Protein AF-0000000068198884 (afdb_homodimer)

Secondary structure (DSSP, 8-state):
-------------HHHHHHHHHHHHHHHHHH-SEEEEE-TT-HHHHHHHHHHHHS-PPTT--EEEEEGGGSTTHHHHHHHHHHHHS--SS-EEEETTEEEESHHHHHHHHHTTHHHHHHT-/-------------HHHHHHHHHHHHHHHHHH-SEEEEE-TT-HHHHHHHHHHHHS-PPTT--EEEEEGGGSTTHHHHHHHHHHHHS--SS-EEEETTEEEESHHHHHHHHHTTHHHHHHT-

InterPro domains:
  IPR002109 Glutaredoxin [PF00462] (34-100)
  IPR011767 Glutaredoxin active site [PS00195] (36-52)
  IPR011899 Glutaredoxin, eukaryotic/virial [TIGR02180] (34-118)
  IPR014025 Glutaredoxin subgroup [PR00160] (34-52)
  IPR014025 Glutaredoxin subgroup [PR00160] (83-96)
  IPR014025 Glutaredoxin subgroup [PR00160] (97-110)
  IPR036249 Thioredoxin-like superfamily [SSF52833] (23-120)

Sequence (242 aa):
MGSSTSNLATSSSPNAMSSKISQLVDSTIDENFVTVFSKSWCPYCRRAKNLLNSLELPEGKNIQVLELDLRDDGSQIQSYLARKTGQTTVPNIFINREHIGGSDDLVDLHKSGKLVKLLNQMGSSTSNLATSSSPNAMSSKISQLVDSTIDENFVTVFSKSWCPYCRRAKNLLNSLELPEGKNIQVLELDLRDDGSQIQSYLARKTGQTTVPNIFINREHIGGSDDLVDLHKSGKLVKLLNQ

Foldseek 3Di:
DPPPPPPPPPPCDPVNVLVVLLCVLQCQLQVAQKEWEAAPPDVQSVLQVVVVVVDDAPPPHDYHYDHLVPDPCSVSNLVVCCVVPVDNDPGFMHGNSHTQGTSVSSVVCVVVVNVVVSRVD/DPPPPPPPPPPPDPVNLLVVLLCVLQCQLQVAQKEWEAAPVDVQSVLQVVVVVVDDAPPPHDYHYDHLVPDPCSVSNLVVCCVVPVDNDPGFMHGNSHTQGTSVSSVVCVVVVNVVVSRVD

Radius of gyration: 24.23 Å; Cα contacts (8 Å, |Δi|>4): 312; chains: 2; bounding box: 75×54×48 Å

Structure (mmCIF, N/CA/C/O backbone):
data_AF-0000000068198884-model_v1
#
loop_
_entity.id
_entity.type
_entity.pdbx_description
1 polymer 'glutathione peroxidase'
#
loop_
_atom_site.group_PDB
_atom_site.id
_atom_site.type_symbol
_atom_site.label_atom_id
_atom_site.label_alt_id
_atom_site.label_comp_id
_atom_site.label_asym_id
_atom_site.label_entity_id
_atom_site.label_seq_id
_atom_site.pdbx_PDB_ins_code
_atom_site.Cartn_x
_atom_site.Cartn_y
_atom_site.Cartn_z
_atom_site.occupancy
_atom_site.B_iso_or_equiv
_atom_site.auth_seq_id
_atom_site.auth_comp_id
_atom_site.auth_asym_id
_atom_site.auth_atom_id
_atom_site.pdbx_PDB_model_num
ATOM 1 N N . MET A 1 1 ? -55.438 -27.062 -4.105 1 32.72 1 MET A N 1
ATOM 2 C CA . MET A 1 1 ? -54.125 -27.656 -4.012 1 32.72 1 MET A CA 1
ATOM 3 C C . MET A 1 1 ? -53.062 -26.672 -4.504 1 32.72 1 MET A C 1
ATOM 5 O O . MET A 1 1 ? -52.875 -26.484 -5.707 1 32.72 1 MET A O 1
ATOM 9 N N . GLY A 1 2 ? -52.969 -25.406 -3.922 1 40.28 2 GLY A N 1
ATOM 10 C CA . GLY A 1 2 ? -52.094 -24.297 -4.277 1 40.28 2 GLY A CA 1
ATOM 11 C C . GLY A 1 2 ? -50.625 -24.625 -4.164 1 40.28 2 GLY A C 1
ATOM 12 O O . GLY A 1 2 ? -50.188 -25.172 -3.148 1 40.28 2 GLY A O 1
ATOM 13 N N . SER A 1 3 ? -49.969 -24.953 -5.309 1 42.34 3 SER A N 1
ATOM 14 C CA . SER A 1 3 ? -48.531 -25.25 -5.422 1 42.34 3 SER A CA 1
ATOM 15 C C . SER A 1 3 ? -47.688 -24.094 -4.895 1 42.34 3 SER A C 1
ATOM 17 O O . SER A 1 3 ? -47.812 -22.969 -5.371 1 42.34 3 SER A O 1
ATOM 19 N N . SER A 1 4 ? -47.5 -23.938 -3.566 1 45.72 4 SER A N 1
ATOM 20 C CA . SER A 1 4 ? -46.531 -23.016 -2.967 1 45.72 4 SER A CA 1
ATOM 21 C C . SER A 1 4 ? -45.125 -23.25 -3.5 1 45.72 4 SER A C 1
ATOM 23 O O . SER A 1 4 ? -44.562 -24.359 -3.35 1 45.72 4 SER A O 1
ATOM 25 N N . THR A 1 5 ? -44.719 -22.641 -4.582 1 42.25 5 THR A N 1
ATOM 26 C CA . THR A 1 5 ? -43.344 -22.656 -5.094 1 42.25 5 THR A CA 1
ATOM 27 C C . THR A 1 5 ? -42.375 -22.109 -4.051 1 42.25 5 THR A C 1
ATOM 29 O O . THR A 1 5 ? -42.5 -20.969 -3.6 1 42.25 5 THR A O 1
ATOM 32 N N . SER A 1 6 ? -41.969 -22.875 -3.055 1 43.06 6 SER A N 1
ATOM 33 C CA . SER A 1 6 ? -40.906 -22.516 -2.156 1 43.06 6 SER A CA 1
ATOM 34 C C . SER A 1 6 ? -39.625 -22.125 -2.932 1 43.06 6 SER A C 1
ATOM 36 O O . SER A 1 6 ? -39.188 -22.875 -3.812 1 43.06 6 SER A O 1
ATOM 38 N N . ASN A 1 7 ? -39.438 -20.891 -3.256 1 40.44 7 ASN A N 1
ATOM 39 C CA . ASN A 1 7 ? -38.156 -20.375 -3.73 1 40.44 7 ASN A CA 1
ATOM 40 C C . ASN A 1 7 ? -37 -20.781 -2.824 1 40.44 7 ASN A C 1
ATOM 42 O O . ASN A 1 7 ? -36.938 -20.359 -1.673 1 40.44 7 ASN A O 1
ATOM 46 N N . LEU A 1 8 ? -36.5 -21.984 -2.842 1 35.19 8 LEU A N 1
ATOM 47 C CA . LEU A 1 8 ? -35.281 -22.406 -2.141 1 35.19 8 LEU A CA 1
ATOM 48 C C . LEU A 1 8 ? -34.125 -21.469 -2.443 1 35.19 8 LEU A C 1
ATOM 50 O O . LEU A 1 8 ? -33.625 -21.438 -3.566 1 35.19 8 LEU A O 1
ATOM 54 N N . ALA A 1 9 ? -34.125 -20.344 -1.83 1 43.38 9 ALA A N 1
ATOM 55 C CA . ALA A 1 9 ? -32.875 -19.578 -1.768 1 43.38 9 ALA A CA 1
ATOM 56 C C . ALA A 1 9 ? -31.703 -20.484 -1.464 1 43.38 9 ALA A C 1
ATOM 58 O O . ALA A 1 9 ? -31.703 -21.203 -0.465 1 43.38 9 ALA A O 1
ATOM 59 N N . THR A 1 10 ? -31 -21.188 -2.4 1 41.03 10 THR A N 1
ATOM 60 C CA . THR A 1 10 ? -29.766 -21.969 -2.295 1 41.03 10 THR A CA 1
ATOM 61 C C . THR A 1 10 ? -28.719 -21.203 -1.502 1 41.03 10 THR A C 1
ATOM 63 O O . THR A 1 10 ? -28.172 -20.203 -1.981 1 41.03 10 THR A O 1
ATOM 66 N N . SER A 1 11 ? -28.953 -20.953 -0.323 1 45.19 11 SER A N 1
ATOM 67 C CA . SER A 1 11 ? -27.906 -20.469 0.58 1 45.19 11 SER A CA 1
ATOM 68 C C . SER A 1 11 ? -26.656 -21.328 0.486 1 45.19 11 SER A C 1
ATOM 70 O O . SER A 1 11 ? -26.703 -22.531 0.722 1 45.19 11 SER A O 1
ATOM 72 N N . SER A 1 12 ? -25.75 -21.094 -0.452 1 51.38 12 SER A N 1
ATOM 73 C CA . SER A 1 12 ? -24.469 -21.797 -0.444 1 51.38 12 SER A CA 1
ATOM 74 C C . SER A 1 12 ? -23.844 -21.797 0.948 1 51.38 12 SER A C 1
ATOM 76 O O . SER A 1 12 ? -23.734 -20.75 1.587 1 51.38 12 SER A O 1
ATOM 78 N N . SER A 1 13 ? -23.875 -22.812 1.64 1 60.47 13 SER A N 1
ATOM 79 C CA . SER A 1 13 ? -23.297 -23.078 2.951 1 60.47 13 SER A CA 1
ATOM 80 C C . SER A 1 13 ? -21.844 -22.594 3.02 1 60.47 13 SER A C 1
ATOM 82 O O . SER A 1 13 ? -21.141 -22.578 2.008 1 60.47 13 SER A O 1
ATOM 84 N N . PRO A 1 14 ? -21.422 -21.781 4.039 1 62.53 14 PRO A N 1
ATOM 85 C CA . PRO A 1 14 ? -20.047 -21.328 4.215 1 62.53 14 PRO A CA 1
ATOM 86 C C . PRO A 1 14 ? -19.016 -22.359 3.756 1 62.53 14 PRO A C 1
ATOM 88 O O . PRO A 1 14 ? -17.984 -21.984 3.201 1 62.53 14 PRO A O 1
ATOM 91 N N . ASN A 1 15 ? -19.25 -23.641 3.914 1 67.81 15 ASN A N 1
ATOM 92 C CA . ASN A 1 15 ? -18.328 -24.688 3.482 1 67.81 15 ASN A CA 1
ATOM 93 C C . ASN A 1 15 ? -18.203 -24.734 1.963 1 67.81 15 ASN A C 1
ATOM 95 O O . ASN A 1 15 ? -17.125 -24.969 1.435 1 67.81 15 ASN A O 1
ATOM 99 N N . ALA A 1 16 ? -19.312 -24.406 1.3 1 73.25 16 ALA A N 1
ATOM 100 C CA . ALA A 1 16 ? -19.281 -24.422 -0.161 1 73.25 16 ALA A CA 1
ATOM 101 C C . ALA A 1 16 ? -18.5 -23.25 -0.712 1 73.25 16 ALA A C 1
ATOM 103 O O . ALA A 1 16 ? -17.75 -23.391 -1.684 1 73.25 16 ALA A O 1
ATOM 104 N N . MET A 1 17 ? -18.641 -22.141 -0.083 1 76.12 17 MET A N 1
ATOM 105 C CA . MET A 1 17 ? -17.938 -20.938 -0.538 1 76.12 17 MET A CA 1
ATOM 106 C C . MET A 1 17 ? -16.438 -21.109 -0.367 1 76.12 17 MET A C 1
ATOM 108 O O . MET A 1 17 ? -15.664 -20.688 -1.229 1 76.12 17 MET A O 1
ATOM 112 N N . SER A 1 18 ? -16.125 -21.734 0.761 1 83.31 18 SER A N 1
ATOM 113 C CA . SER A 1 18 ? -14.711 -21.984 1.005 1 83.31 18 SER A CA 1
ATOM 114 C C . SER A 1 18 ? -14.109 -22.891 -0.066 1 83.31 18 SER A C 1
ATOM 116 O O . SER A 1 18 ? -12.984 -22.656 -0.519 1 83.31 18 SER A O 1
ATOM 118 N N . SER A 1 19 ? -14.977 -23.812 -0.506 1 88 19 SER A N 1
ATOM 119 C CA . SER A 1 19 ? -14.484 -24.719 -1.538 1 88 19 SER A CA 1
ATOM 120 C C . SER A 1 19 ? -14.352 -24.016 -2.883 1 88 19 SER A C 1
ATOM 122 O O . SER A 1 19 ? -13.391 -24.234 -3.617 1 88 19 SER A O 1
ATOM 124 N N . LYS A 1 20 ? -15.242 -23.125 -3.211 1 94.75 20 LYS A N 1
ATOM 125 C CA . LYS A 1 20 ? -15.18 -22.391 -4.473 1 94.75 20 LYS A CA 1
ATOM 126 C C . LYS A 1 20 ? -13.977 -21.453 -4.504 1 94.75 20 LYS A C 1
ATOM 128 O O . LYS A 1 20 ? -13.297 -21.344 -5.531 1 94.75 20 LYS A O 1
ATOM 133 N N . ILE A 1 21 ? -13.68 -20.859 -3.389 1 97.81 21 ILE A N 1
ATOM 134 C CA . ILE A 1 21 ? -12.57 -19.922 -3.277 1 97.81 21 ILE A CA 1
ATOM 135 C C . ILE A 1 21 ? -11.242 -20.672 -3.414 1 97.81 21 ILE A C 1
ATOM 137 O O . ILE A 1 21 ? -10.367 -20.25 -4.172 1 97.81 21 ILE A O 1
ATOM 141 N N . SER A 1 22 ? -11.141 -21.766 -2.615 1 98 22 SER A N 1
ATOM 142 C CA . SER A 1 22 ? -9.906 -22.531 -2.699 1 98 22 SER A CA 1
ATOM 143 C C . SER A 1 22 ? -9.664 -23.031 -4.117 1 98 22 SER A C 1
ATOM 145 O O . SER A 1 22 ? -8.539 -23 -4.609 1 98 22 SER A O 1
ATOM 147 N N . GLN A 1 23 ? -10.664 -23.5 -4.777 1 97.94 23 GLN A N 1
ATOM 148 C CA . GLN A 1 23 ? -10.547 -23.969 -6.152 1 97.94 23 GLN A CA 1
ATOM 149 C C . GLN A 1 23 ? -10.133 -22.844 -7.094 1 97.94 23 GLN A C 1
ATOM 151 O O . GLN A 1 23 ? -9.281 -23.031 -7.965 1 97.94 23 GLN A O 1
ATOM 156 N N . LEU A 1 24 ? -10.789 -21.703 -6.934 1 98.25 24 LEU A N 1
ATOM 157 C CA . LEU A 1 24 ? -10.453 -20.547 -7.762 1 98.25 24 LEU A CA 1
ATOM 158 C C . LEU A 1 24 ? -8.977 -20.172 -7.613 1 98.25 24 LEU A C 1
ATOM 160 O O . LEU A 1 24 ? -8.273 -20.016 -8.609 1 98.25 24 LEU A O 1
ATOM 164 N N . VAL A 1 25 ? -8.547 -20.031 -6.41 1 98.75 25 VAL A N 1
ATOM 165 C CA . VAL A 1 25 ? -7.164 -19.641 -6.133 1 98.75 25 VAL A CA 1
ATOM 166 C C . VAL A 1 25 ? -6.211 -20.703 -6.68 1 98.75 25 VAL A C 1
ATOM 168 O O . VAL A 1 25 ? -5.273 -20.375 -7.41 1 98.75 25 VAL A O 1
ATOM 171 N N . ASP A 1 26 ? -6.465 -21.953 -6.375 1 98.69 26 ASP A N 1
ATOM 172 C CA . ASP A 1 26 ? -5.562 -23.031 -6.77 1 98.69 26 ASP A CA 1
ATOM 173 C C . ASP A 1 26 ? -5.535 -23.203 -8.289 1 98.69 26 ASP A C 1
ATOM 175 O O . ASP A 1 26 ? -4.477 -23.422 -8.875 1 98.69 26 ASP A O 1
ATOM 179 N N . SER A 1 27 ? -6.656 -23.078 -8.914 1 98.62 27 SER A N 1
ATOM 180 C CA . SER A 1 27 ? -6.676 -23.188 -10.367 1 98.62 27 SER A CA 1
ATOM 181 C C . SER A 1 27 ? -5.945 -22.031 -11.031 1 98.62 27 SER A C 1
ATOM 183 O O . SER A 1 27 ? -5.277 -22.203 -12.047 1 98.62 27 SER A O 1
ATOM 185 N N . THR A 1 28 ? -6.129 -20.797 -10.484 1 98.69 28 THR A N 1
ATOM 186 C CA . THR A 1 28 ? -5.426 -19.641 -11.023 1 98.69 28 THR A CA 1
ATOM 187 C C . THR A 1 28 ? -3.916 -19.844 -10.938 1 98.69 28 THR A C 1
ATOM 189 O O . THR A 1 28 ? -3.193 -19.562 -11.906 1 98.69 28 THR A O 1
ATOM 192 N N . ILE A 1 29 ? -3.475 -20.328 -9.797 1 98.69 29 ILE A N 1
ATOM 193 C CA . ILE A 1 29 ? -2.053 -20.578 -9.586 1 98.69 29 ILE A CA 1
ATOM 194 C C . ILE A 1 29 ? -1.58 -21.672 -10.539 1 98.69 29 ILE A C 1
ATOM 196 O O . ILE A 1 29 ? -0.519 -21.562 -11.156 1 98.69 29 ILE A O 1
ATOM 200 N N . ASP A 1 30 ? -2.379 -22.703 -10.75 1 98.44 30 ASP A N 1
ATOM 201 C CA . ASP A 1 30 ? -2 -23.875 -11.539 1 98.44 30 ASP A CA 1
ATOM 202 C C . ASP A 1 30 ? -2 -23.562 -13.031 1 98.44 30 ASP A C 1
ATOM 204 O O . ASP A 1 30 ? -1.191 -24.094 -13.789 1 98.44 30 ASP A O 1
ATOM 208 N N . GLU A 1 31 ? -2.871 -22.703 -13.469 1 98.19 31 GLU A N 1
ATOM 209 C CA . GLU A 1 31 ? -3.115 -22.5 -14.891 1 98.19 31 GLU A CA 1
ATOM 210 C C . GLU A 1 31 ? -2.26 -21.359 -15.438 1 98.19 31 GLU A C 1
ATOM 212 O O . GLU A 1 31 ? -2.225 -21.125 -16.641 1 98.19 31 GLU A O 1
ATOM 217 N N . ASN A 1 32 ? -1.612 -20.609 -14.617 1 98.06 32 ASN A N 1
ATOM 218 C CA . ASN A 1 32 ? -0.793 -19.469 -15.055 1 98.06 32 ASN A CA 1
ATOM 219 C C . ASN A 1 32 ? 0.648 -19.609 -14.57 1 98.06 32 ASN A C 1
ATOM 221 O O . ASN A 1 32 ? 0.894 -20.094 -13.461 1 98.06 32 ASN A O 1
ATOM 225 N N . PHE A 1 33 ? 1.533 -19.25 -15.438 1 97.5 33 PHE A N 1
ATOM 226 C CA . PHE A 1 33 ? 2.947 -19.359 -15.102 1 97.5 33 PHE A CA 1
ATOM 227 C C . PHE A 1 33 ? 3.305 -18.453 -13.938 1 97.5 33 PHE A C 1
ATOM 229 O O . PHE A 1 33 ? 4.043 -18.844 -13.031 1 97.5 33 PHE A O 1
ATOM 236 N N . VAL A 1 34 ? 2.852 -17.188 -14.016 1 98.19 34 VAL A N 1
ATOM 237 C CA . VAL A 1 34 ? 2.971 -16.25 -12.906 1 98.19 34 VAL A CA 1
ATOM 238 C C . VAL A 1 34 ? 1.582 -15.812 -12.445 1 98.19 34 VAL A C 1
ATOM 240 O O . VAL A 1 34 ? 0.729 -15.461 -13.266 1 98.19 34 VAL A O 1
ATOM 243 N N . THR A 1 35 ? 1.303 -15.891 -11.172 1 98.81 35 THR A N 1
ATOM 244 C CA . THR A 1 35 ? 0.083 -15.352 -10.586 1 98.81 35 THR A CA 1
ATOM 245 C C . THR A 1 35 ? 0.413 -14.305 -9.523 1 98.81 35 THR A C 1
ATOM 247 O O . THR A 1 35 ? 1.249 -14.547 -8.648 1 98.81 35 THR A O 1
ATOM 250 N N . VAL A 1 36 ? -0.178 -13.156 -9.625 1 98.94 36 VAL A N 1
ATOM 251 C CA . VAL A 1 36 ? -0.015 -12.086 -8.641 1 98.94 36 VAL A CA 1
ATOM 252 C C . VAL A 1 36 ? -1.365 -11.75 -8.016 1 98.94 36 VAL A C 1
ATOM 254 O O . VAL A 1 36 ? -2.256 -11.227 -8.688 1 98.94 36 VAL A O 1
ATOM 257 N N . PHE A 1 37 ? -1.548 -12.094 -6.773 1 98.94 37 PHE A N 1
ATOM 258 C CA . PHE A 1 37 ? -2.66 -11.531 -6.02 1 98.94 37 PHE A CA 1
ATOM 259 C C . PHE A 1 37 ? -2.316 -10.141 -5.504 1 98.94 37 PHE A C 1
ATOM 261 O O . PHE A 1 37 ? -1.351 -9.969 -4.758 1 98.94 37 PHE A O 1
ATOM 268 N N . SER A 1 38 ? -3.061 -9.219 -5.855 1 98.81 38 SER A N 1
ATOM 269 C CA . SER A 1 38 ? -2.709 -7.801 -5.77 1 98.81 38 SER A CA 1
ATOM 270 C C . SER A 1 38 ? -3.875 -6.973 -5.242 1 98.81 38 SER A C 1
ATOM 272 O O . SER A 1 38 ? -4.941 -7.512 -4.941 1 98.81 38 SER A O 1
ATOM 274 N N . LYS A 1 39 ? -3.6 -5.73 -5.008 1 97.19 39 LYS A N 1
ATOM 275 C CA . LYS A 1 39 ? -4.594 -4.672 -4.859 1 97.19 39 LYS A CA 1
ATOM 276 C C . LYS A 1 39 ? -4.227 -3.451 -5.695 1 97.19 39 LYS A C 1
ATOM 278 O O . LYS A 1 39 ? -3.051 -3.086 -5.785 1 97.19 39 LYS A O 1
ATOM 283 N N . SER A 1 40 ? -5.281 -2.842 -6.238 1 96.25 40 SER A N 1
ATOM 284 C CA . SER A 1 40 ? -5.062 -1.824 -7.262 1 96.25 40 SER A CA 1
ATOM 285 C C . SER A 1 40 ? -4.402 -0.583 -6.672 1 96.25 40 SER A C 1
ATOM 287 O O . SER A 1 40 ? -3.732 0.167 -7.387 1 96.25 40 SER A O 1
ATOM 289 N N . TRP A 1 41 ? -4.547 -0.434 -5.41 1 90.69 41 TRP A N 1
ATOM 290 C CA . TRP A 1 41 ? -4.098 0.802 -4.773 1 90.69 41 TRP A CA 1
ATOM 291 C C . TRP A 1 41 ? -2.688 0.646 -4.219 1 90.69 41 TRP A C 1
ATOM 293 O O . TRP A 1 41 ? -2.072 1.626 -3.789 1 90.69 41 TRP A O 1
ATOM 303 N N . CYS A 1 42 ? -2.162 -0.431 -4.191 1 96.31 42 CYS A N 1
ATOM 304 C CA . CYS A 1 42 ? -0.986 -0.738 -3.383 1 96.31 42 CYS A CA 1
ATOM 305 C C . CYS A 1 42 ? 0.295 -0.498 -4.172 1 96.31 42 CYS A C 1
ATOM 307 O O . CYS A 1 42 ? 0.534 -1.152 -5.191 1 96.31 42 CYS A O 1
ATOM 309 N N . PRO A 1 43 ? 1.223 0.328 -3.713 1 95.19 43 PRO A N 1
ATOM 310 C CA . PRO A 1 43 ? 2.432 0.653 -4.473 1 95.19 43 PRO A CA 1
ATOM 311 C C . PRO A 1 43 ? 3.393 -0.527 -4.586 1 95.19 43 PRO A C 1
ATOM 313 O O . PRO A 1 43 ? 4.105 -0.655 -5.586 1 95.19 43 PRO A O 1
ATOM 316 N N . TYR A 1 44 ? 3.445 -1.354 -3.582 1 97.5 44 TYR A N 1
ATOM 317 C CA . TYR A 1 44 ? 4.273 -2.551 -3.668 1 97.5 44 TYR A CA 1
ATOM 318 C C . TYR A 1 44 ? 3.748 -3.502 -4.734 1 97.5 44 TYR A C 1
ATOM 320 O O . TYR A 1 44 ? 4.527 -4.176 -5.414 1 97.5 44 TYR A O 1
ATOM 328 N N . CYS A 1 45 ? 2.449 -3.582 -4.805 1 98.5 45 CYS A N 1
ATOM 329 C CA . CYS A 1 45 ? 1.837 -4.359 -5.879 1 98.5 45 CYS A CA 1
ATOM 330 C C . CYS A 1 45 ? 2.219 -3.803 -7.242 1 98.5 45 CYS A C 1
ATOM 332 O O . CYS A 1 45 ? 2.586 -4.559 -8.148 1 98.5 45 CYS A O 1
ATOM 334 N N . ARG A 1 46 ? 2.117 -2.547 -7.418 1 97.56 46 ARG A N 1
ATOM 335 C CA . ARG A 1 46 ? 2.514 -1.921 -8.68 1 97.56 46 ARG A CA 1
ATOM 336 C C . ARG A 1 46 ? 3.973 -2.217 -9 1 97.56 46 ARG A C 1
ATOM 338 O O . ARG A 1 46 ? 4.312 -2.521 -10.148 1 97.56 46 ARG A O 1
ATOM 345 N N . ARG A 1 47 ? 4.82 -2.08 -8.023 1 97.06 47 ARG A N 1
ATOM 346 C CA . ARG A 1 47 ? 6.238 -2.359 -8.211 1 97.06 47 ARG A CA 1
ATOM 347 C C . ARG A 1 47 ? 6.453 -3.783 -8.719 1 97.06 47 ARG A C 1
ATOM 349 O O . ARG A 1 47 ? 7.203 -4.004 -9.672 1 97.06 47 ARG A O 1
ATOM 356 N N . ALA A 1 48 ? 5.852 -4.703 -8.078 1 98.38 48 ALA A N 1
ATOM 357 C CA . ALA A 1 48 ? 5.965 -6.105 -8.477 1 98.38 48 ALA A CA 1
ATOM 358 C C . ALA A 1 48 ? 5.469 -6.312 -9.906 1 98.38 48 ALA A C 1
ATOM 360 O O . ALA A 1 48 ? 6.145 -6.949 -10.711 1 98.38 48 ALA A O 1
ATOM 361 N N . LYS A 1 49 ? 4.293 -5.781 -10.172 1 98.56 49 LYS A N 1
ATOM 362 C CA . LYS A 1 49 ? 3.723 -5.922 -11.508 1 98.56 49 LYS A CA 1
ATOM 363 C C . LYS A 1 49 ? 4.629 -5.293 -12.562 1 98.56 49 LYS A C 1
ATOM 365 O O . LYS A 1 49 ? 4.84 -5.867 -13.633 1 98.56 49 LYS A O 1
ATOM 370 N N . ASN A 1 50 ? 5.164 -4.121 -12.312 1 98.31 50 ASN A N 1
ATOM 371 C CA . ASN A 1 50 ? 6.059 -3.457 -13.258 1 98.31 50 ASN A CA 1
ATOM 372 C C . ASN A 1 50 ? 7.297 -4.301 -13.539 1 98.31 50 ASN A C 1
ATOM 374 O O . ASN A 1 50 ? 7.715 -4.422 -14.695 1 98.31 50 ASN A O 1
ATOM 378 N N . LEU A 1 51 ? 7.875 -4.832 -12.516 1 97.56 51 LEU A N 1
ATOM 379 C CA . LEU A 1 51 ? 9.055 -5.676 -12.703 1 97.56 51 LEU A CA 1
ATOM 380 C C . LEU A 1 51 ? 8.719 -6.898 -13.547 1 97.56 51 LEU A C 1
ATOM 382 O O . LEU A 1 51 ? 9.43 -7.211 -14.508 1 97.56 51 LEU A O 1
ATOM 386 N N . LEU A 1 52 ? 7.641 -7.594 -13.234 1 97.19 52 LEU A N 1
ATOM 387 C CA . LEU A 1 52 ? 7.242 -8.789 -13.961 1 97.19 52 LEU A CA 1
ATOM 388 C C . LEU A 1 52 ? 6.953 -8.469 -15.422 1 97.19 52 LEU A C 1
ATOM 390 O O . LEU A 1 52 ? 7.312 -9.234 -16.312 1 97.19 52 LEU A O 1
ATOM 394 N N . ASN A 1 53 ? 6.348 -7.301 -15.664 1 96 53 ASN A N 1
ATOM 395 C CA . ASN A 1 53 ? 6.012 -6.883 -17.016 1 96 53 ASN A CA 1
ATOM 396 C C . ASN A 1 53 ? 7.258 -6.504 -17.812 1 96 53 ASN A C 1
ATOM 398 O O . ASN A 1 53 ? 7.234 -6.484 -19.047 1 96 53 ASN A O 1
ATOM 402 N N . SER A 1 54 ? 8.266 -6.105 -17.125 1 95 54 SER A N 1
ATOM 403 C CA . SER A 1 54 ? 9.508 -5.723 -17.797 1 95 54 SER A CA 1
ATOM 404 C C . SER A 1 54 ? 10.312 -6.949 -18.219 1 95 54 SER A C 1
ATOM 406 O O . SER A 1 54 ? 11.258 -6.844 -19 1 95 54 SER A O 1
ATOM 408 N N . LEU A 1 55 ? 9.914 -8.062 -17.688 1 90.62 55 LEU A N 1
ATOM 409 C CA . LEU A 1 55 ? 10.625 -9.305 -17.969 1 90.62 55 LEU A CA 1
ATOM 410 C C . LEU A 1 55 ? 10.086 -9.969 -19.234 1 90.62 55 LEU A C 1
ATOM 412 O O . LEU A 1 55 ? 8.891 -9.875 -19.516 1 90.62 55 LEU A O 1
ATOM 416 N N . GLU A 1 56 ? 10.992 -10.492 -20.062 1 86.25 56 GLU A N 1
ATOM 417 C CA . GLU A 1 56 ? 10.594 -11.305 -21.203 1 86.25 56 GLU A CA 1
ATOM 418 C C . GLU A 1 56 ? 10.281 -12.742 -20.781 1 86.25 56 GLU A C 1
ATOM 420 O O . GLU A 1 56 ? 11.172 -13.477 -20.359 1 86.25 56 GLU A O 1
ATOM 425 N N . LEU A 1 57 ? 9.055 -13.086 -20.875 1 89.88 57 LEU A N 1
ATOM 426 C CA . LEU A 1 57 ? 8.664 -14.453 -20.547 1 89.88 57 LEU A CA 1
ATOM 427 C C . LEU A 1 57 ? 8.797 -15.359 -21.766 1 89.88 57 LEU A C 1
ATOM 429 O O . LEU A 1 57 ? 8.633 -14.914 -22.891 1 89.88 57 LEU A O 1
ATOM 433 N N . PRO A 1 58 ? 9.148 -16.625 -21.438 1 89.56 58 PRO A N 1
ATOM 434 C CA . PRO A 1 58 ? 9.172 -17.594 -22.547 1 89.56 58 PRO A CA 1
ATOM 435 C C . PRO A 1 58 ? 7.824 -17.703 -23.266 1 89.56 58 PRO A C 1
ATOM 437 O O . PRO A 1 58 ? 6.789 -17.359 -22.688 1 89.56 58 PRO A O 1
ATOM 440 N N . GLU A 1 59 ? 7.914 -18.156 -24.469 1 90.56 59 GLU A N 1
ATOM 441 C CA . GLU A 1 59 ? 6.699 -18.328 -25.25 1 90.56 59 GLU A CA 1
ATOM 442 C C . GLU A 1 59 ? 5.688 -19.219 -24.516 1 90.56 59 GLU A C 1
ATOM 444 O O . GLU A 1 59 ? 6.055 -20.234 -23.938 1 90.56 59 GLU A O 1
ATOM 449 N N . GLY A 1 60 ? 4.457 -18.828 -24.469 1 92.75 60 GLY A N 1
ATOM 450 C CA . GLY A 1 60 ? 3.379 -19.609 -23.891 1 92.75 60 GLY A CA 1
ATOM 451 C C . GLY A 1 60 ? 3.186 -19.344 -22.406 1 92.75 60 GLY A C 1
ATOM 452 O O . GLY A 1 60 ? 2.223 -19.812 -21.797 1 92.75 60 GLY A O 1
ATOM 453 N N . LYS A 1 61 ? 4.105 -18.656 -21.812 1 94.38 61 LYS A N 1
ATOM 454 C CA . LYS A 1 61 ? 3.979 -18.312 -20.406 1 94.38 61 LYS A CA 1
ATOM 455 C C . LYS A 1 61 ? 3.242 -17 -20.219 1 94.38 61 LYS A C 1
ATOM 457 O O . LYS A 1 61 ? 3.4 -16.078 -21.016 1 94.38 61 LYS A O 1
ATOM 462 N N . ASN A 1 62 ? 2.404 -16.984 -19.172 1 96.75 62 ASN A N 1
ATOM 463 C CA . ASN A 1 62 ? 1.581 -15.805 -18.969 1 96.75 62 ASN A CA 1
ATOM 464 C C . ASN A 1 62 ? 1.63 -15.32 -17.531 1 96.75 62 ASN A C 1
ATOM 466 O O . ASN A 1 62 ? 2.039 -16.062 -16.625 1 96.75 62 ASN A O 1
ATOM 470 N N . ILE A 1 63 ? 1.296 -14.062 -17.328 1 97.75 63 ILE A N 1
ATOM 471 C CA . ILE A 1 63 ? 1.116 -13.445 -16.016 1 97.75 63 ILE A CA 1
ATOM 472 C C . ILE A 1 63 ? -0.367 -13.18 -15.773 1 97.75 63 ILE A C 1
ATOM 474 O O . ILE A 1 63 ? -1.037 -12.555 -16.594 1 97.75 63 ILE A O 1
ATOM 478 N N . GLN A 1 64 ? -0.899 -13.742 -14.703 1 98.69 64 GLN A N 1
ATOM 479 C CA . GLN A 1 64 ? -2.262 -13.43 -14.281 1 98.69 64 GLN A CA 1
ATOM 480 C C . GLN A 1 64 ? -2.266 -12.594 -13.008 1 98.69 64 GLN A C 1
ATOM 482 O O . GLN A 1 64 ? -1.598 -12.938 -12.031 1 98.69 64 GLN A O 1
ATOM 487 N N . VAL A 1 65 ? -2.977 -11.508 -13.062 1 98.88 65 VAL A N 1
ATOM 488 C CA . VAL A 1 65 ? -3.115 -10.633 -11.906 1 98.88 65 VAL A CA 1
ATOM 489 C C . VAL A 1 65 ? -4.566 -10.633 -11.422 1 98.88 65 VAL A C 1
ATOM 491 O O . VAL A 1 65 ? -5.492 -10.484 -12.227 1 98.88 65 VAL A O 1
ATOM 494 N N . LEU A 1 66 ? -4.766 -10.867 -10.141 1 98.88 66 LEU A N 1
ATOM 495 C CA . LEU A 1 66 ? -6.078 -10.695 -9.523 1 98.88 66 LEU A CA 1
ATOM 496 C C . LEU A 1 66 ? -6.066 -9.531 -8.539 1 98.88 66 LEU A C 1
ATOM 498 O O . LEU A 1 66 ? -5.453 -9.617 -7.473 1 98.88 66 LEU A O 1
ATOM 502 N N . GLU A 1 67 ? -6.746 -8.484 -8.992 1 98.75 67 GLU A N 1
ATOM 503 C CA . GLU A 1 67 ? -6.922 -7.355 -8.078 1 98.75 67 GLU A CA 1
ATOM 504 C C . GLU A 1 67 ? -8.008 -7.645 -7.051 1 98.75 67 GLU A C 1
ATOM 506 O O . GLU A 1 67 ? -9.195 -7.457 -7.324 1 98.75 67 GLU A O 1
ATOM 511 N N . LEU A 1 68 ? -7.609 -7.938 -5.816 1 98.56 68 LEU A N 1
ATOM 512 C CA . LEU A 1 68 ? -8.539 -8.453 -4.816 1 98.56 68 LEU A CA 1
ATOM 513 C C . LEU A 1 68 ? -9.516 -7.367 -4.375 1 98.56 68 LEU A C 1
ATOM 515 O O . LEU A 1 68 ? -10.672 -7.66 -4.066 1 98.56 68 LEU A O 1
ATOM 519 N N . ASP A 1 69 ? -9.023 -6.117 -4.359 1 96 69 ASP A N 1
ATOM 520 C CA . ASP A 1 69 ? -9.859 -5.012 -3.898 1 96 69 ASP A CA 1
ATOM 521 C C . ASP A 1 69 ? -10.969 -4.707 -4.902 1 96 69 ASP A C 1
ATOM 523 O O . ASP A 1 69 ? -11.93 -4.004 -4.578 1 96 69 ASP A O 1
ATOM 527 N N . LEU A 1 70 ? -10.93 -5.258 -6.105 1 98 70 LEU A N 1
ATOM 528 C CA . LEU A 1 70 ? -11.914 -5 -7.148 1 98 70 LEU A CA 1
ATOM 529 C C . LEU A 1 70 ? -12.836 -6.207 -7.34 1 98 70 LEU A C 1
ATOM 531 O O . LEU A 1 70 ? -13.602 -6.262 -8.305 1 98 70 LEU A O 1
ATOM 535 N N . ARG A 1 71 ? -12.711 -7.156 -6.438 1 97.62 71 ARG A N 1
ATOM 536 C CA . ARG A 1 71 ? -13.531 -8.359 -6.496 1 97.62 71 ARG A CA 1
ATOM 537 C C . ARG A 1 71 ? -14.438 -8.461 -5.273 1 97.62 71 ARG A C 1
ATOM 539 O O . ARG A 1 71 ? -14.031 -8.125 -4.16 1 97.62 71 ARG A O 1
ATOM 546 N N . ASP A 1 72 ? -15.617 -9.078 -5.473 1 97.06 72 ASP A N 1
ATOM 547 C CA . ASP A 1 72 ? -16.531 -9.32 -4.363 1 97.06 72 ASP A CA 1
ATOM 548 C C . ASP A 1 72 ? -15.984 -10.383 -3.418 1 97.06 72 ASP A C 1
ATOM 550 O O . ASP A 1 72 ? -16.281 -10.367 -2.219 1 97.06 72 ASP A O 1
ATOM 554 N N . ASP A 1 73 ? -15.219 -11.305 -3.967 1 97.62 73 ASP A N 1
ATOM 555 C CA . ASP A 1 73 ? -14.703 -12.406 -3.168 1 97.62 73 ASP A CA 1
ATOM 556 C C . ASP A 1 73 ? -13.25 -12.164 -2.752 1 97.62 73 ASP A C 1
ATOM 558 O O . ASP A 1 73 ? -12.539 -13.094 -2.387 1 97.62 73 ASP A O 1
ATOM 562 N N . GLY A 1 74 ? -12.805 -10.922 -2.885 1 98.06 74 GLY A N 1
ATOM 563 C CA . GLY A 1 74 ? -11.422 -10.578 -2.598 1 98.06 74 GLY A CA 1
ATOM 564 C C . GLY A 1 74 ? -10.992 -10.953 -1.189 1 98.06 74 GLY A C 1
ATOM 565 O O . GLY A 1 74 ? -9.906 -11.5 -0.991 1 98.06 74 GLY A O 1
ATOM 566 N N . SER A 1 75 ? -11.852 -10.648 -0.193 1 97 75 SER A N 1
ATOM 567 C CA . SER A 1 75 ? -11.523 -10.922 1.2 1 97 75 SER A CA 1
ATOM 568 C C . SER A 1 75 ? -11.438 -12.43 1.457 1 97 75 SER A C 1
ATOM 570 O O . SER A 1 75 ? -10.602 -12.883 2.234 1 97 75 SER A O 1
ATOM 572 N N . GLN A 1 76 ? -12.297 -13.195 0.841 1 98.12 76 GLN A N 1
ATOM 573 C CA . GLN A 1 76 ? -12.258 -14.648 0.983 1 98.12 76 GLN A CA 1
ATOM 574 C C . GLN A 1 76 ? -11 -15.227 0.345 1 98.12 76 GLN A C 1
ATOM 576 O O . GLN A 1 76 ? -10.383 -16.141 0.9 1 98.12 76 GLN A O 1
ATOM 581 N N . ILE A 1 77 ? -10.625 -14.664 -0.783 1 98.62 77 ILE A N 1
ATOM 582 C CA . ILE A 1 77 ? -9.398 -15.086 -1.445 1 98.62 77 ILE A CA 1
ATOM 583 C C . ILE A 1 77 ? -8.203 -14.812 -0.536 1 98.62 77 ILE A C 1
ATOM 585 O O . ILE A 1 77 ? -7.359 -15.688 -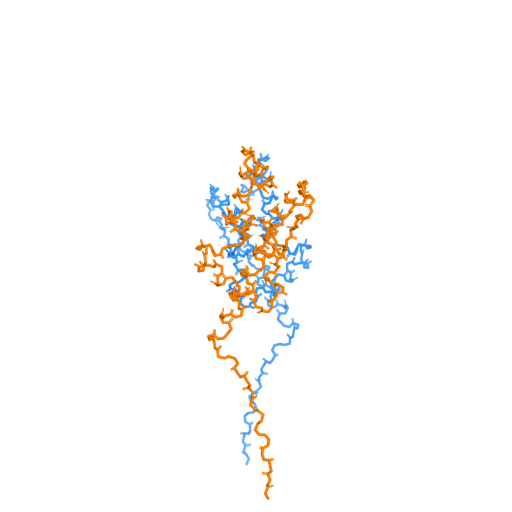0.332 1 98.62 77 ILE A O 1
ATOM 589 N N . GLN A 1 78 ? -8.203 -13.656 0.001 1 98 78 GLN A N 1
ATOM 590 C CA . GLN A 1 78 ? -7.109 -13.273 0.885 1 98 78 GLN A CA 1
ATOM 591 C C . GLN A 1 78 ? -7.035 -14.195 2.1 1 98 78 GLN A C 1
ATOM 593 O O . GLN A 1 78 ? -5.945 -14.578 2.531 1 98 78 GLN A O 1
ATOM 598 N N . SER A 1 79 ? -8.164 -14.555 2.682 1 98.06 79 SER A N 1
ATOM 599 C CA . SER A 1 79 ? -8.203 -15.469 3.818 1 98.06 79 SER A CA 1
ATOM 600 C C . SER A 1 79 ? -7.645 -16.844 3.447 1 98.06 79 SER A C 1
ATOM 602 O O . SER A 1 79 ? -6.879 -17.438 4.215 1 98.06 79 SER A O 1
ATOM 604 N N . TYR A 1 80 ? -8.055 -17.312 2.281 1 98.69 80 TYR A N 1
ATOM 605 C CA . TYR A 1 80 ? -7.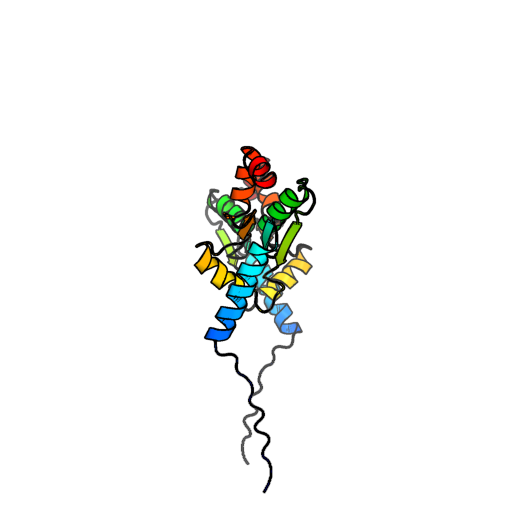543 -18.594 1.841 1 98.69 80 TYR A CA 1
ATOM 606 C C . TYR A 1 80 ? -6.043 -18.547 1.594 1 98.69 80 TYR A C 1
ATOM 608 O O . TYR A 1 80 ? -5.309 -19.469 1.958 1 98.69 80 TYR A O 1
ATOM 616 N N . LEU A 1 81 ? -5.516 -17.422 0.996 1 98.69 81 LEU A N 1
ATOM 617 C CA . LEU A 1 81 ? -4.086 -17.234 0.769 1 98.69 81 LEU A CA 1
ATOM 618 C C . LEU A 1 81 ? -3.32 -17.25 2.088 1 98.69 81 LEU A C 1
ATOM 620 O O . LEU A 1 81 ? -2.225 -17.812 2.168 1 98.69 81 LEU A O 1
ATOM 624 N N . ALA A 1 82 ? -3.908 -16.609 3.102 1 98.56 82 ALA A N 1
ATOM 625 C CA . ALA A 1 82 ? -3.283 -16.594 4.422 1 98.56 82 ALA A CA 1
ATOM 626 C C . ALA A 1 82 ? -3.1 -18.016 4.957 1 98.56 82 ALA A C 1
ATOM 628 O O . ALA A 1 82 ? -2.053 -18.344 5.52 1 98.56 82 ALA A O 1
ATOM 629 N N . ARG A 1 83 ? -4.109 -18.797 4.758 1 98.12 83 ARG A N 1
ATOM 630 C CA . ARG A 1 83 ? -4.023 -20.172 5.203 1 98.12 83 ARG A CA 1
ATOM 631 C C . ARG A 1 83 ? -3.018 -20.953 4.363 1 98.12 83 ARG A C 1
ATOM 633 O O . ARG A 1 83 ? -2.244 -21.75 4.895 1 98.12 83 ARG A O 1
ATOM 640 N N . LYS A 1 84 ? -3.012 -20.75 3.135 1 98.31 84 LYS A N 1
ATOM 641 C CA . LYS A 1 84 ? -2.211 -21.516 2.184 1 98.31 84 LYS A CA 1
ATOM 642 C C . LYS A 1 84 ? -0.729 -21.172 2.309 1 98.31 84 LYS A C 1
ATOM 644 O O . LYS A 1 84 ? 0.129 -22.047 2.203 1 98.31 84 LYS A O 1
ATOM 649 N N . THR A 1 85 ? -0.373 -19.922 2.506 1 98.69 85 THR A N 1
ATOM 650 C CA . THR A 1 85 ? 1.014 -19.484 2.375 1 98.69 85 THR A CA 1
ATOM 651 C C . THR A 1 85 ? 1.529 -18.922 3.695 1 98.69 85 THR A C 1
ATOM 653 O O . THR A 1 85 ? 2.736 -18.734 3.869 1 98.69 85 THR A O 1
ATOM 656 N N . GLY A 1 86 ? 0.62 -18.578 4.629 1 98.38 86 GLY A N 1
ATOM 657 C CA . GLY A 1 86 ? 1.001 -17.906 5.855 1 98.38 86 GLY A CA 1
ATOM 658 C C . GLY A 1 86 ? 1.138 -16.391 5.691 1 98.38 86 GLY A C 1
ATOM 659 O O . GLY A 1 86 ? 1.374 -15.68 6.664 1 98.38 86 GLY A O 1
ATOM 660 N N . GLN A 1 87 ? 0.99 -15.922 4.504 1 98.06 87 GLN A N 1
ATOM 661 C CA . GLN A 1 87 ? 1.138 -14.5 4.215 1 98.06 87 GLN A CA 1
ATOM 662 C C . GLN A 1 87 ? -0.221 -13.805 4.141 1 98.06 87 GLN A C 1
ATOM 664 O O . GLN A 1 87 ? -1.101 -14.234 3.387 1 98.06 87 GLN A O 1
ATOM 669 N N . THR A 1 88 ? -0.379 -12.742 4.844 1 96.75 88 THR A N 1
ATOM 670 C CA . THR A 1 88 ? -1.646 -12.023 4.906 1 96.75 88 THR A CA 1
ATOM 671 C C . THR A 1 88 ? -1.588 -10.75 4.062 1 96.75 88 THR A C 1
ATOM 673 O O . THR A 1 88 ? -2.59 -10.047 3.918 1 96.75 88 THR A O 1
ATOM 676 N N . THR A 1 89 ? -0.43 -10.383 3.438 1 96.31 89 THR A N 1
ATOM 677 C CA . THR A 1 89 ? -0.208 -9.133 2.711 1 96.31 89 THR A CA 1
ATOM 678 C C . THR A 1 89 ? -0.233 -9.375 1.204 1 96.31 89 THR A C 1
ATOM 680 O O . THR A 1 89 ? -0.292 -10.523 0.753 1 96.31 89 THR A O 1
ATOM 683 N N . VAL A 1 90 ? -0.384 -8.32 0.459 1 98 90 VAL A N 1
ATOM 684 C CA . VAL A 1 90 ? -0.188 -8.312 -0.987 1 98 90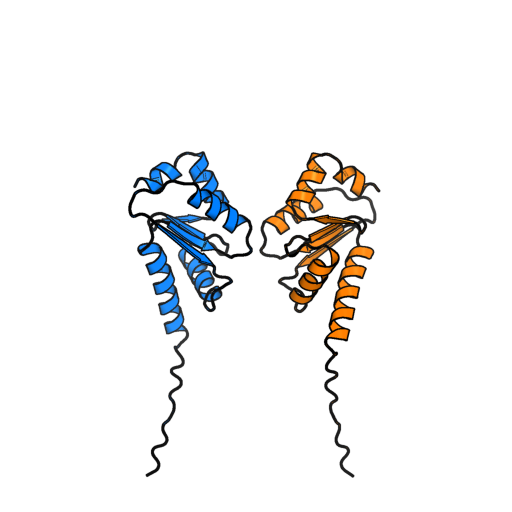 VAL A CA 1
ATOM 685 C C . VAL A 1 90 ? 1.044 -7.48 -1.337 1 98 90 VAL A C 1
ATOM 687 O O . VAL A 1 90 ? 1.495 -6.664 -0.534 1 98 90 VAL A O 1
ATOM 690 N N . PRO A 1 91 ? 1.529 -7.742 -2.418 1 98.62 91 PRO A N 1
ATOM 691 C CA . PRO A 1 91 ? 1.209 -8.812 -3.363 1 98.62 91 PRO A CA 1
ATOM 692 C C . PRO A 1 91 ? 1.616 -10.195 -2.854 1 98.62 91 PRO A C 1
ATOM 694 O O . PRO A 1 91 ? 2.566 -10.312 -2.074 1 98.62 91 PRO A O 1
ATOM 697 N N . ASN A 1 92 ? 0.849 -11.156 -3.141 1 98.88 92 ASN A N 1
ATOM 698 C CA . ASN A 1 92 ? 1.158 -12.57 -2.949 1 98.88 92 ASN A CA 1
ATOM 699 C C . ASN A 1 92 ? 1.434 -13.266 -4.277 1 98.88 92 ASN A C 1
ATOM 701 O O . ASN A 1 92 ? 0.517 -13.477 -5.074 1 98.88 92 ASN A O 1
ATOM 705 N N . ILE A 1 93 ? 2.678 -13.664 -4.52 1 98.88 93 ILE A N 1
ATOM 706 C CA . ILE A 1 93 ? 3.131 -13.977 -5.867 1 98.88 93 ILE A CA 1
ATOM 707 C C . ILE A 1 93 ? 3.5 -15.453 -5.961 1 98.88 93 ILE A C 1
ATOM 709 O O . ILE A 1 93 ? 4.156 -15.992 -5.062 1 98.88 93 ILE A O 1
ATOM 713 N N . PHE A 1 94 ? 3.08 -16.062 -6.996 1 98.56 94 PHE A N 1
ATOM 714 C CA . PHE A 1 94 ? 3.453 -17.422 -7.359 1 98.56 94 PHE A CA 1
ATOM 715 C C . PHE A 1 94 ? 4.102 -17.453 -8.734 1 98.56 94 PHE A C 1
ATOM 717 O O . PHE A 1 94 ? 3.643 -16.781 -9.664 1 98.56 94 PHE A O 1
ATOM 724 N N . ILE A 1 95 ? 5.168 -18.203 -8.922 1 97.31 95 ILE A N 1
ATOM 725 C CA . ILE A 1 95 ? 5.797 -18.484 -10.211 1 97.31 95 ILE A CA 1
ATOM 726 C C . ILE A 1 95 ? 5.957 -20 -10.383 1 97.31 95 ILE A C 1
ATOM 728 O O . ILE A 1 95 ? 6.586 -20.656 -9.555 1 97.31 95 ILE A O 1
ATOM 732 N N . ASN A 1 96 ? 5.324 -20.484 -11.484 1 95.56 96 ASN A N 1
ATOM 733 C CA . ASN A 1 96 ? 5.355 -21.922 -11.734 1 95.56 96 ASN A CA 1
ATOM 734 C C . ASN A 1 96 ? 4.895 -22.719 -10.508 1 95.56 96 ASN A C 1
ATOM 736 O O . ASN A 1 96 ? 5.578 -23.641 -10.07 1 95.56 96 ASN A O 1
ATOM 740 N N . ARG A 1 97 ? 3.805 -22.297 -9.836 1 97.06 97 ARG A N 1
ATOM 741 C CA . ARG A 1 97 ? 3.084 -22.938 -8.742 1 97.06 97 ARG A CA 1
ATOM 742 C C . ARG A 1 97 ? 3.859 -22.812 -7.43 1 97.06 97 ARG A C 1
ATOM 744 O O . ARG A 1 97 ? 3.4 -23.281 -6.387 1 97.06 97 ARG A O 1
ATOM 751 N N . GLU A 1 98 ? 4.973 -22.156 -7.445 1 96.81 98 GLU A N 1
ATOM 752 C CA . GLU A 1 98 ? 5.766 -21.938 -6.242 1 96.81 98 GLU A CA 1
ATOM 753 C C . GLU A 1 98 ? 5.492 -20.562 -5.641 1 96.81 98 GLU A C 1
ATOM 755 O O . GLU A 1 98 ? 5.516 -19.547 -6.348 1 96.81 98 GLU A O 1
ATOM 760 N N . HIS A 1 99 ? 5.312 -20.578 -4.348 1 98.62 99 HIS A N 1
ATOM 761 C CA . HIS A 1 99 ? 5.117 -19.312 -3.641 1 98.62 99 HIS A CA 1
ATOM 762 C C . HIS A 1 99 ? 6.434 -18.562 -3.488 1 98.62 99 HIS A C 1
ATOM 764 O O . HIS A 1 99 ? 7.375 -19.047 -2.863 1 98.62 99 HIS A O 1
ATOM 770 N N . ILE A 1 100 ? 6.492 -17.297 -3.988 1 97.88 100 ILE A N 1
ATOM 771 C CA . ILE A 1 100 ? 7.707 -16.484 -3.986 1 97.88 100 ILE A CA 1
ATOM 772 C C . ILE A 1 100 ? 7.66 -15.484 -2.83 1 97.88 100 ILE A C 1
ATOM 774 O O . ILE A 1 100 ? 8.703 -15.086 -2.307 1 97.88 100 ILE A O 1
ATOM 778 N N . GLY A 1 101 ? 6.461 -15.023 -2.529 1 98.38 101 GLY A N 1
ATOM 779 C CA . GLY A 1 101 ? 6.301 -13.977 -1.534 1 98.38 101 GLY A CA 1
ATOM 780 C C . GLY A 1 101 ? 5.812 -12.664 -2.119 1 98.38 101 GLY A C 1
ATOM 781 O O . GLY A 1 101 ? 4.953 -12.656 -3.006 1 98.38 101 GLY A O 1
ATOM 782 N N . GLY A 1 102 ? 6.32 -11.617 -1.532 1 98.19 102 GLY A N 1
ATOM 783 C CA . GLY A 1 102 ? 5.863 -10.297 -1.938 1 98.19 102 GLY A CA 1
ATOM 784 C C . GLY A 1 102 ? 6.812 -9.602 -2.902 1 98.19 102 GLY A C 1
ATOM 785 O O . GLY A 1 102 ? 7.617 -10.266 -3.564 1 98.19 102 GLY A O 1
ATOM 786 N N . SER A 1 103 ? 6.648 -8.266 -2.955 1 98.31 103 SER A N 1
ATOM 787 C CA . SER A 1 103 ? 7.414 -7.445 -3.889 1 98.31 103 SER A CA 1
ATOM 788 C C . SER A 1 103 ? 8.906 -7.484 -3.564 1 98.31 103 SER A C 1
ATOM 790 O O . SER A 1 103 ? 9.734 -7.648 -4.461 1 98.31 103 SER A O 1
ATOM 792 N N . ASP A 1 104 ? 9.227 -7.363 -2.271 1 96.94 104 ASP A N 1
ATOM 793 C CA . ASP A 1 104 ? 10.633 -7.395 -1.884 1 96.94 104 ASP A CA 1
ATOM 794 C C . ASP A 1 104 ? 11.273 -8.734 -2.244 1 96.94 104 ASP A C 1
ATOM 796 O O . ASP A 1 104 ? 12.406 -8.773 -2.729 1 96.94 104 ASP A O 1
ATOM 800 N N . ASP A 1 105 ? 10.57 -9.82 -1.98 1 98.12 105 ASP A N 1
ATOM 801 C CA . ASP A 1 105 ? 11.07 -11.141 -2.334 1 98.12 105 ASP A CA 1
ATOM 802 C C . ASP A 1 105 ? 11.328 -11.25 -3.836 1 98.12 105 ASP A C 1
ATOM 804 O O . ASP A 1 105 ? 12.352 -11.789 -4.262 1 98.12 105 ASP A O 1
ATOM 808 N N . LEU A 1 106 ? 10.422 -10.758 -4.625 1 98.19 106 LEU A N 1
ATOM 809 C CA . LEU A 1 106 ? 10.547 -10.789 -6.078 1 98.19 106 LEU A CA 1
ATOM 810 C C . LEU A 1 106 ? 11.766 -10 -6.535 1 98.19 106 LEU A C 1
ATOM 812 O O . LEU A 1 106 ? 12.547 -10.477 -7.363 1 98.19 106 LEU A O 1
ATOM 816 N N . VAL A 1 107 ? 11.914 -8.82 -6.035 1 97.56 107 VAL A N 1
ATOM 817 C CA . VAL A 1 107 ? 13.023 -7.945 -6.41 1 97.56 107 VAL A CA 1
ATOM 818 C C . VAL A 1 107 ? 14.352 -8.602 -6.023 1 97.56 107 VAL A C 1
ATOM 820 O O . VAL A 1 107 ? 15.312 -8.578 -6.797 1 97.56 107 VAL A O 1
ATOM 823 N N . ASP A 1 108 ? 14.375 -9.188 -4.852 1 97.75 108 ASP A N 1
ATOM 824 C CA . ASP A 1 108 ? 15.586 -9.867 -4.402 1 97.75 108 ASP A CA 1
ATOM 825 C C . ASP A 1 108 ? 15.938 -11.039 -5.32 1 97.75 108 ASP A C 1
ATOM 827 O O . ASP A 1 108 ? 17.109 -11.258 -5.633 1 97.75 108 ASP A O 1
ATOM 831 N N . LEU A 1 109 ? 14.938 -11.742 -5.656 1 97.06 109 LEU A N 1
ATOM 832 C CA . LEU A 1 109 ? 15.133 -12.844 -6.594 1 97.06 109 LEU A CA 1
ATOM 833 C C . LEU A 1 109 ? 15.68 -12.336 -7.922 1 97.06 109 LEU A C 1
ATOM 835 O O . LEU A 1 109 ? 16.562 -12.977 -8.516 1 97.06 109 LEU A O 1
ATOM 839 N N . HIS A 1 110 ? 15.25 -11.273 -8.43 1 96.62 110 HIS A N 1
ATOM 840 C CA . HIS A 1 110 ? 15.703 -10.672 -9.68 1 96.62 110 HIS A CA 1
ATOM 841 C C . HIS A 1 110 ? 17.156 -10.227 -9.578 1 96.62 110 HIS A C 1
ATOM 843 O O . HIS A 1 110 ? 17.969 -10.539 -10.445 1 96.62 110 HIS A O 1
ATOM 849 N N . LYS A 1 111 ? 17.453 -9.539 -8.508 1 96.44 111 LYS A N 1
ATOM 850 C CA . LYS A 1 111 ? 18.797 -9 -8.312 1 96.44 111 LYS A CA 1
ATOM 851 C C . LYS A 1 111 ? 19.828 -10.125 -8.211 1 96.44 111 LYS A C 1
ATOM 853 O O . LYS A 1 111 ? 20.953 -9.969 -8.664 1 96.44 111 LYS A O 1
ATOM 858 N N . SER A 1 112 ? 19.438 -11.211 -7.625 1 96.12 112 SER A N 1
ATOM 859 C CA . SER A 1 112 ? 20.359 -12.32 -7.395 1 96.12 112 SER A CA 1
ATOM 860 C C . SER A 1 112 ? 20.531 -13.164 -8.648 1 96.12 112 SER A C 1
ATOM 862 O O . SER A 1 112 ? 21.359 -14.078 -8.688 1 96.12 112 SER A O 1
ATOM 864 N N . GLY A 1 113 ? 19.703 -12.914 -9.664 1 93.44 113 GLY A N 1
ATOM 865 C CA . GLY A 1 113 ? 19.766 -13.688 -10.898 1 93.44 113 GLY A CA 1
ATOM 866 C C . GLY A 1 113 ? 18.953 -14.969 -10.844 1 93.44 113 GLY A C 1
ATOM 867 O O . GLY A 1 113 ? 18.844 -15.672 -11.852 1 93.44 113 GLY A O 1
ATOM 868 N N . LYS A 1 114 ? 18.328 -15.266 -9.742 1 93.81 114 LYS A N 1
ATOM 869 C CA . LYS A 1 114 ? 17.578 -16.5 -9.555 1 93.81 114 LYS A CA 1
ATOM 870 C C . LYS A 1 114 ? 16.234 -16.438 -10.266 1 93.81 114 LYS A C 1
ATOM 872 O O . LYS A 1 114 ? 15.656 -17.469 -10.609 1 93.81 114 LYS A O 1
ATOM 877 N N . LEU A 1 115 ? 15.703 -15.273 -10.422 1 92.75 115 LEU A N 1
ATOM 878 C CA . LEU A 1 115 ? 14.414 -15.117 -11.086 1 92.75 115 LEU A CA 1
ATOM 879 C C . LEU A 1 115 ? 14.492 -15.594 -12.539 1 92.75 115 LEU A C 1
ATOM 881 O O . LEU A 1 115 ? 13.578 -16.25 -13.023 1 92.75 115 LEU A O 1
ATOM 885 N N . VAL A 1 116 ? 15.57 -15.242 -13.188 1 85.44 116 VAL A N 1
ATOM 886 C CA . VAL A 1 116 ? 15.766 -15.641 -14.578 1 85.44 116 VAL A CA 1
ATOM 887 C C . VAL A 1 116 ? 15.781 -17.156 -14.688 1 85.44 116 VAL A C 1
ATOM 889 O O . VAL A 1 116 ? 15.211 -17.734 -15.617 1 85.44 116 VAL A O 1
ATOM 892 N N . LYS A 1 117 ? 16.406 -17.781 -13.719 1 86.94 117 LYS A N 1
ATOM 893 C CA . LYS A 1 117 ? 16.453 -19.234 -13.695 1 86.94 117 LYS A CA 1
ATOM 894 C C . LYS A 1 117 ? 15.062 -19.828 -13.516 1 86.94 117 LYS A C 1
ATOM 896 O O . LYS A 1 117 ? 14.711 -20.812 -14.172 1 86.94 117 LYS A O 1
ATOM 901 N N . LEU A 1 118 ? 14.297 -19.188 -12.664 1 88.44 118 LEU A N 1
ATOM 902 C CA . LEU A 1 118 ? 12.938 -19.641 -12.383 1 88.44 118 LEU A CA 1
ATOM 903 C C . LEU A 1 118 ? 12.039 -19.484 -13.602 1 88.44 118 LEU A C 1
ATOM 905 O O . LEU A 1 118 ? 11.18 -20.344 -13.859 1 88.44 118 LEU A O 1
ATOM 909 N N . LEU A 1 119 ? 12.25 -18.469 -14.375 1 87.06 119 LEU A N 1
ATOM 910 C CA . LEU A 1 119 ? 11.406 -18.188 -15.531 1 87.06 119 LEU A CA 1
ATOM 911 C C . LEU A 1 119 ? 11.734 -19.109 -16.688 1 87.06 119 LEU A C 1
ATOM 913 O O . LEU A 1 119 ? 10.898 -19.312 -17.578 1 87.06 119 LEU A O 1
ATOM 917 N N . ASN A 1 120 ? 12.938 -19.625 -16.703 1 82 120 ASN A N 1
ATOM 918 C CA . ASN A 1 120 ? 13.367 -20.484 -17.812 1 82 120 ASN A CA 1
ATOM 919 C C . ASN A 1 120 ? 13.148 -21.953 -17.484 1 82 120 ASN A C 1
ATOM 921 O O . ASN A 1 120 ? 13.609 -22.828 -18.234 1 82 120 ASN A O 1
ATOM 925 N N . GLN A 1 121 ? 12.461 -22.156 -16.484 1 74.12 121 GLN A N 1
ATOM 926 C CA . GLN A 1 121 ? 12.164 -23.547 -16.156 1 74.12 121 GLN A CA 1
ATOM 927 C C . GLN A 1 121 ? 10.969 -24.047 -16.969 1 74.12 121 GLN A C 1
ATOM 929 O O . GLN A 1 121 ? 10.078 -23.266 -17.312 1 74.12 121 GLN A O 1
ATOM 934 N N . MET B 1 1 ? -55.906 12.617 22.188 1 33.31 1 MET B N 1
ATOM 935 C CA . MET B 1 1 ? -54.875 13.547 21.719 1 33.31 1 MET B CA 1
ATOM 936 C C . MET B 1 1 ? -53.5 12.891 21.734 1 33.31 1 MET B C 1
ATOM 938 O O . MET B 1 1 ? -52.906 12.727 22.797 1 33.31 1 MET B O 1
ATOM 942 N N . GLY B 1 2 ? -53.281 11.719 21.016 1 40.19 2 GLY B N 1
ATOM 943 C CA . GLY B 1 2 ? -52.125 10.859 20.953 1 40.19 2 GLY B CA 1
ATOM 944 C C . GLY B 1 2 ? -50.875 11.57 20.453 1 40.19 2 GLY B C 1
ATOM 945 O O . GLY B 1 2 ? -50.906 12.234 19.406 1 40.19 2 GLY B O 1
ATOM 946 N N . SER B 1 3 ? -50 12.055 21.375 1 42.31 3 SER B N 1
ATOM 947 C CA . SER B 1 3 ? -48.75 12.719 21.094 1 42.31 3 SER B CA 1
ATOM 948 C C . SER B 1 3 ? -47.844 11.836 20.219 1 42.31 3 SER B C 1
ATOM 950 O O . SER B 1 3 ? -47.531 10.703 20.594 1 42.31 3 SER B O 1
ATOM 952 N N . SER B 1 4 ? -48 11.805 18.891 1 45.12 4 SER B N 1
ATOM 953 C CA . SER B 1 4 ? -47.094 11.18 17.938 1 45.12 4 SER B CA 1
ATOM 954 C C . SER B 1 4 ? -45.688 11.727 18.062 1 45.12 4 SER B C 1
ATOM 956 O O . SER B 1 4 ? -45.469 12.938 17.922 1 45.12 4 SER B O 1
ATOM 958 N N . THR B 1 5 ? -44.844 11.195 18.938 1 42.09 5 THR B N 1
ATOM 959 C CA . THR B 1 5 ? -43.438 11.523 19.031 1 42.09 5 THR B CA 1
ATOM 960 C C . THR B 1 5 ? -42.719 11.266 17.703 1 42.09 5 THR B C 1
ATOM 962 O O . THR B 1 5 ? -42.75 10.141 17.203 1 42.09 5 THR B O 1
ATOM 965 N N . SER B 1 6 ? -42.875 12.148 16.719 1 42.47 6 SER B N 1
ATOM 966 C CA . SER B 1 6 ? -42.062 12.086 15.508 1 42.47 6 SER B CA 1
ATOM 967 C C . SER B 1 6 ? -40.562 12.016 15.844 1 42.47 6 SER B C 1
ATOM 969 O O . SER B 1 6 ? -40.062 12.836 16.609 1 42.47 6 SER B O 1
ATOM 971 N N . ASN B 1 7 ? -40 10.852 16.016 1 40.59 7 ASN B N 1
ATOM 972 C CA . ASN B 1 7 ? -38.562 10.664 16.031 1 40.59 7 ASN B CA 1
ATOM 973 C C . ASN B 1 7 ? -37.875 11.336 14.844 1 40.59 7 ASN B C 1
ATOM 975 O O . ASN B 1 7 ? -38.062 10.914 13.703 1 40.59 7 ASN B O 1
ATOM 979 N N . LEU B 1 8 ? -37.688 12.625 14.781 1 35.19 8 LEU B N 1
ATOM 980 C CA . LEU B 1 8 ? -36.875 13.32 13.781 1 35.19 8 LEU B CA 1
ATOM 981 C C . LEU B 1 8 ? -35.5 12.688 13.648 1 35.19 8 LEU B C 1
ATOM 983 O O . LEU B 1 8 ? -34.688 12.781 14.562 1 35.19 8 LEU B O 1
ATOM 987 N N . ALA B 1 9 ? -35.438 11.609 13.008 1 43.25 9 ALA B N 1
ATOM 988 C CA . ALA B 1 9 ? -34.125 11.172 12.523 1 43.25 9 ALA B CA 1
ATOM 989 C C . ALA B 1 9 ? -33.344 12.336 11.898 1 43.25 9 ALA B C 1
ATOM 991 O O . ALA B 1 9 ? -33.844 12.977 10.969 1 43.25 9 ALA B O 1
ATOM 992 N N . THR B 1 10 ? -32.625 13.227 12.609 1 41.38 10 THR B N 1
ATOM 993 C CA . THR B 1 10 ? -31.734 14.281 12.141 1 41.38 10 THR B CA 1
ATOM 994 C C . THR B 1 10 ? -30.812 13.758 11.039 1 41.38 10 THR B C 1
ATOM 996 O O . THR B 1 10 ? -29.891 12.977 11.297 1 41.38 10 THR B O 1
ATOM 999 N N . SER B 1 11 ? -31.359 13.414 10.016 1 45.38 11 SER B N 1
ATOM 1000 C CA . SER B 1 11 ? -30.547 13.156 8.828 1 45.38 11 SER B CA 1
ATOM 1001 C C . SER B 1 11 ? -29.609 14.328 8.539 1 45.38 11 SER B C 1
ATOM 1003 O O . SER B 1 11 ? -30.062 15.461 8.352 1 45.38 11 SER B O 1
ATOM 1005 N N . SER B 1 12 ? -28.438 14.43 9.18 1 52.22 12 SER B N 1
ATOM 1006 C CA . SER B 1 12 ? -27.469 15.438 8.773 1 52.22 12 SER B CA 1
ATOM 1007 C C . SER B 1 12 ? -27.344 15.516 7.258 1 52.22 12 SER B C 1
ATOM 1009 O O . SER B 1 12 ? -27.203 14.492 6.586 1 52.22 12 SER B O 1
ATOM 1011 N N . SER B 1 13 ? -27.859 16.516 6.676 1 60.78 13 SER B N 1
ATOM 1012 C CA . SER B 1 13 ? -27.797 16.828 5.254 1 60.78 13 SER B CA 1
ATOM 1013 C C . SER B 1 13 ? -26.375 16.688 4.715 1 60.78 13 SER B C 1
ATOM 1015 O O . SER B 1 13 ? -25.406 16.875 5.445 1 60.78 13 SER B O 1
ATOM 1017 N N . PRO B 1 14 ? -26.141 15.992 3.615 1 62.53 14 PRO B N 1
ATOM 1018 C CA . PRO B 1 14 ? -24.812 15.852 2.992 1 62.53 14 PRO B CA 1
ATOM 1019 C C . PRO B 1 14 ? -23.953 17.109 3.133 1 62.53 14 PRO B C 1
ATOM 1021 O O . PRO B 1 14 ? -22.75 17.016 3.316 1 62.53 14 PRO B O 1
ATOM 1024 N N . ASN B 1 15 ? -24.531 18.312 3.131 1 67.25 15 ASN B N 1
ATOM 1025 C CA . ASN B 1 15 ? -23.75 19.547 3.287 1 67.25 15 ASN B CA 1
ATOM 1026 C C . ASN B 1 15 ? -23.156 19.656 4.688 1 67.25 15 ASN B C 1
ATOM 1028 O O . ASN B 1 15 ? -22.031 20.125 4.852 1 67.25 15 ASN B O 1
ATOM 1032 N N . ALA B 1 16 ? -23.891 19.125 5.609 1 71.94 16 ALA B N 1
ATOM 1033 C CA . ALA B 1 16 ? -23.422 19.188 6.992 1 71.94 16 ALA B CA 1
ATOM 1034 C C . ALA B 1 16 ? -22.25 18.25 7.219 1 71.94 16 ALA B C 1
ATOM 1036 O O . ALA B 1 16 ? -21.297 18.594 7.922 1 71.94 16 ALA B O 1
ATOM 1037 N N . MET B 1 17 ? -22.328 17.156 6.613 1 76.19 17 MET B N 1
ATOM 1038 C CA . MET B 1 17 ? -21.25 16.156 6.77 1 76.19 17 MET B CA 1
ATOM 1039 C C . MET B 1 17 ? -19.953 16.656 6.145 1 76.19 17 MET B C 1
ATOM 1041 O O . MET B 1 17 ? -18.875 16.453 6.703 1 76.19 17 MET B O 1
ATOM 1045 N N . SER B 1 18 ? -20.156 17.312 5.051 1 83.44 18 SER B N 1
ATOM 1046 C CA . SER B 1 18 ? -18.984 17.859 4.379 1 83.44 18 SER B CA 1
ATOM 1047 C C . SER B 1 18 ? -18.312 18.922 5.238 1 83.44 18 SER B C 1
ATOM 1049 O O . SER B 1 18 ? -17.078 18.984 5.305 1 83.44 18 SER B O 1
ATOM 1051 N N . SER B 1 19 ? -19.172 19.641 5.945 1 87.88 19 SER B N 1
ATOM 1052 C CA . SER B 1 19 ? -18.609 20.672 6.801 1 87.88 19 SER B CA 1
ATOM 1053 C C . SER B 1 19 ? -17.906 20.062 8.008 1 87.88 19 SER B C 1
ATOM 1055 O O . SER B 1 19 ? -16.828 20.531 8.406 1 87.88 19 SER B O 1
ATOM 1057 N N . LYS B 1 20 ? -18.406 19.031 8.57 1 94.62 20 LYS B N 1
ATOM 1058 C CA . LYS B 1 20 ? -17.781 18.391 9.719 1 94.62 20 LYS B CA 1
ATOM 1059 C C . LYS B 1 20 ? -16.438 17.766 9.336 1 94.62 20 LYS B C 1
ATOM 1061 O O . LYS B 1 20 ? -15.469 17.859 10.094 1 94.62 20 LYS B O 1
ATOM 1066 N N . ILE B 1 21 ? -16.391 17.219 8.164 1 97.88 21 ILE B N 1
ATOM 1067 C CA . ILE B 1 21 ? -15.188 16.562 7.676 1 97.88 21 ILE B CA 1
ATOM 1068 C C . ILE B 1 21 ? -14.094 17.594 7.414 1 97.88 21 ILE B C 1
ATOM 1070 O O . ILE B 1 21 ? -12.953 17.422 7.844 1 97.88 21 ILE B O 1
ATOM 1074 N N . SER B 1 22 ? -14.508 18.625 6.688 1 97.94 22 SER B N 1
ATOM 1075 C CA . SER B 1 22 ? -13.523 19.672 6.406 1 97.94 22 SER B CA 1
ATOM 1076 C C . SER B 1 22 ? -12.969 20.266 7.695 1 97.94 22 SER B C 1
ATOM 1078 O O . SER B 1 22 ? -11.773 20.531 7.805 1 97.94 22 SER B O 1
ATOM 1080 N N . GLN B 1 23 ? -13.789 20.516 8.648 1 97.94 23 GLN B N 1
ATOM 1081 C CA . GLN B 1 23 ? -13.352 21.047 9.938 1 97.94 23 GLN B CA 1
ATOM 1082 C C . GLN B 1 23 ? -12.414 20.094 10.656 1 97.94 23 GLN B C 1
ATOM 1084 O O . GLN B 1 23 ? -11.406 20.5 11.219 1 97.94 23 GLN B O 1
ATOM 1089 N N . LEU B 1 24 ? -12.805 18.812 10.664 1 98.25 24 LEU B N 1
ATOM 1090 C CA . LEU B 1 24 ? -11.977 17.797 11.297 1 98.25 24 LEU B CA 1
ATOM 1091 C C . LEU B 1 24 ? -10.578 17.781 10.68 1 98.25 24 LEU B C 1
ATOM 1093 O O . LEU B 1 24 ? -9.578 17.828 11.398 1 98.25 24 LEU B O 1
ATOM 1097 N N . VAL B 1 25 ? -10.516 17.703 9.398 1 98.75 25 VAL B N 1
ATOM 1098 C CA . VAL B 1 25 ? -9.25 17.625 8.688 1 98.75 25 VAL B CA 1
ATOM 1099 C C . VAL B 1 25 ? -8.438 18.906 8.938 1 98.75 25 VAL B C 1
ATOM 1101 O O . VAL B 1 25 ? -7.273 18.828 9.328 1 98.75 25 VAL B O 1
ATOM 1104 N N . ASP B 1 26 ? -9.055 20.047 8.789 1 98.69 26 ASP B N 1
ATOM 1105 C CA . ASP B 1 26 ? -8.352 21.312 8.922 1 98.69 26 ASP B CA 1
ATOM 1106 C C . ASP B 1 26 ? -7.887 21.547 10.359 1 98.69 26 ASP B C 1
ATOM 1108 O O . ASP B 1 26 ? -6.777 22.031 10.586 1 98.69 26 ASP B O 1
ATOM 1112 N N . SER B 1 27 ? -8.68 21.188 11.289 1 98.62 27 SER B N 1
ATOM 1113 C CA . SER B 1 27 ? -8.266 21.344 12.68 1 98.62 27 SER B CA 1
ATOM 1114 C C . SER B 1 27 ? -7.121 20.406 13.031 1 98.62 27 SER B C 1
ATOM 1116 O O . SER B 1 27 ? -6.227 20.781 13.797 1 98.62 27 SER B O 1
ATOM 1118 N N . THR B 1 28 ? -7.188 19.156 12.531 1 98.69 28 THR B N 1
ATOM 1119 C CA . THR B 1 28 ? -6.102 18.203 12.773 1 98.69 28 THR B CA 1
ATOM 1120 C C . THR B 1 28 ? -4.781 18.734 12.227 1 98.69 28 THR B C 1
ATOM 1122 O O . THR B 1 28 ? -3.754 18.672 12.906 1 98.69 28 THR B O 1
ATOM 1125 N N . ILE B 1 29 ? -4.852 19.281 11.039 1 98.69 29 ILE B N 1
ATOM 1126 C CA . ILE B 1 29 ? -3.666 19.844 10.398 1 98.69 29 ILE B CA 1
ATOM 1127 C C . ILE B 1 29 ? -3.182 21.062 11.203 1 98.69 29 ILE B C 1
ATOM 1129 O O . ILE B 1 29 ? -1.982 21.203 11.445 1 98.69 29 ILE B O 1
ATOM 1133 N N . ASP B 1 30 ? -4.082 21.891 11.688 1 98.44 30 ASP B N 1
ATOM 1134 C CA . ASP B 1 30 ? -3.75 23.141 12.359 1 98.44 30 ASP B CA 1
ATOM 1135 C C . ASP B 1 30 ? -3.209 22.891 13.758 1 98.44 30 ASP B C 1
ATOM 1137 O O . ASP B 1 30 ? -2.352 23.625 14.25 1 98.44 30 ASP B O 1
ATOM 1141 N N . GLU B 1 31 ? -3.672 21.859 14.406 1 98.19 31 GLU B N 1
ATOM 1142 C CA . GLU B 1 31 ? -3.4 21.656 15.828 1 98.19 31 GLU B CA 1
ATOM 1143 C C . GLU B 1 31 ? -2.178 20.766 16.031 1 98.19 31 GLU B C 1
ATOM 1145 O O . GLU B 1 31 ? -1.712 20.594 17.172 1 98.19 31 GLU B O 1
ATOM 1150 N N . ASN B 1 32 ? -1.688 20.172 15.016 1 98.06 32 ASN B N 1
ATOM 1151 C CA . ASN B 1 32 ? -0.536 19.281 15.125 1 98.06 32 ASN B CA 1
ATOM 1152 C C . ASN B 1 32 ? 0.607 19.734 14.219 1 98.06 32 ASN B C 1
ATOM 1154 O O . ASN B 1 32 ? 0.373 20.203 13.109 1 98.06 32 ASN B O 1
ATOM 1158 N N . PHE B 1 33 ? 1.782 19.609 14.75 1 97.44 33 PHE B N 1
ATOM 1159 C CA . PHE B 1 33 ? 2.951 20.031 13.992 1 97.44 33 PHE B CA 1
ATOM 1160 C C . PHE B 1 33 ? 3.127 19.188 12.742 1 97.44 33 PHE B C 1
ATOM 1162 O O . PHE B 1 33 ? 3.432 19.703 11.664 1 97.44 33 PHE B O 1
ATOM 1169 N N . VAL B 1 34 ? 3.029 17.859 12.906 1 98.19 34 VAL B N 1
ATOM 1170 C CA . VAL B 1 34 ? 3.008 16.922 11.781 1 98.19 34 VAL B CA 1
ATOM 1171 C C . VAL B 1 34 ? 1.684 16.156 11.766 1 98.19 34 VAL B C 1
ATOM 1173 O O . VAL B 1 34 ? 1.239 15.656 12.805 1 98.19 34 VAL B O 1
ATOM 1176 N N . THR B 1 35 ? 1.005 16.125 10.648 1 98.81 35 THR B N 1
ATOM 1177 C CA . THR B 1 35 ? -0.178 15.297 10.453 1 98.81 35 THR B CA 1
ATOM 1178 C C . THR B 1 35 ? 0.032 14.328 9.297 1 98.81 35 THR B C 1
ATOM 1180 O O . THR B 1 35 ? 0.469 14.719 8.219 1 98.81 35 THR B O 1
ATOM 1183 N N . VAL B 1 36 ? -0.217 13.07 9.547 1 98.94 36 VAL B N 1
ATOM 1184 C CA . VAL B 1 36 ? -0.13 12.031 8.523 1 98.94 36 VAL B CA 1
ATOM 1185 C C . VAL B 1 36 ? -1.495 11.367 8.336 1 98.94 36 VAL B C 1
ATOM 1187 O O . VAL B 1 36 ? -1.984 10.68 9.234 1 98.94 36 VAL B O 1
ATOM 1190 N N . PHE B 1 37 ? -2.135 11.625 7.227 1 98.94 37 PHE B N 1
ATOM 1191 C CA . PHE B 1 37 ? -3.268 10.797 6.84 1 98.94 37 PHE B CA 1
ATOM 1192 C C . PHE B 1 37 ? -2.791 9.5 6.188 1 98.94 37 PHE B C 1
ATOM 1194 O O . PHE B 1 37 ? -2.096 9.531 5.168 1 98.94 37 PHE B O 1
ATOM 1201 N N . SER B 1 38 ? -3.145 8.445 6.723 1 98.81 38 SER B N 1
ATOM 1202 C CA . SER B 1 38 ? -2.523 7.148 6.473 1 98.81 38 SER B CA 1
ATOM 1203 C C . SER B 1 38 ? -3.572 6.055 6.312 1 98.81 38 SER B C 1
ATOM 1205 O O . SER B 1 38 ? -4.773 6.32 6.402 1 98.81 38 SER B O 1
ATOM 1207 N N . LYS B 1 39 ? -3.1 4.895 5.945 1 97.25 39 LYS B N 1
ATOM 1208 C CA . LYS B 1 39 ? -3.818 3.631 6.082 1 97.25 39 LYS B CA 1
ATOM 1209 C C . LYS B 1 39 ? -2.93 2.562 6.715 1 97.25 39 LYS B C 1
ATOM 1211 O O . LYS B 1 39 ? -1.736 2.482 6.414 1 97.25 39 LYS B O 1
ATOM 1216 N N . SER B 1 40 ? -3.586 1.751 7.535 1 96.25 40 SER B N 1
ATOM 1217 C CA . SER B 1 40 ? -2.822 0.857 8.398 1 96.25 40 SER B CA 1
ATOM 1218 C C . SER B 1 40 ? -2.111 -0.222 7.59 1 96.25 40 SER B C 1
ATOM 1220 O O . SER B 1 40 ? -1.095 -0.765 8.031 1 96.25 40 SER B O 1
ATOM 1222 N N . TRP B 1 41 ? -2.615 -0.456 6.438 1 90.88 41 TRP B N 1
ATOM 1223 C CA . TRP B 1 41 ? -2.117 -1.583 5.656 1 90.88 41 TRP B CA 1
ATOM 1224 C C . TRP B 1 41 ? -1.036 -1.132 4.68 1 90.88 41 TRP B C 1
ATOM 1226 O O . TRP B 1 41 ? -0.382 -1.96 4.039 1 90.88 41 TRP B O 1
ATOM 1236 N N . CYS B 1 42 ? -0.814 0.031 4.516 1 96.31 42 CYS B N 1
ATOM 1237 C CA . CYS B 1 42 ? -0.059 0.568 3.391 1 96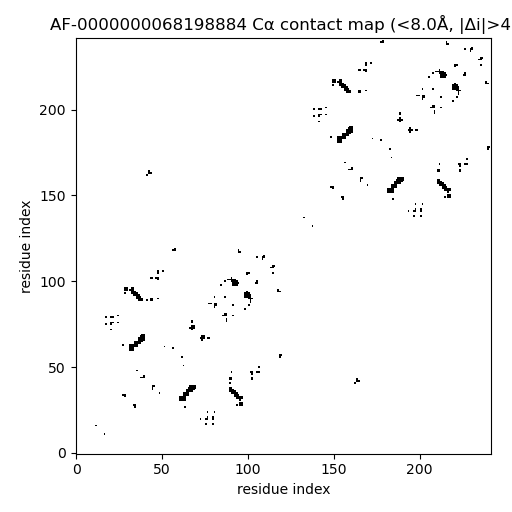.31 42 CYS B CA 1
ATOM 1238 C C . CYS B 1 42 ? 1.425 0.664 3.725 1 96.31 42 CYS B C 1
ATOM 1240 O O . CYS B 1 42 ? 1.813 1.394 4.641 1 96.31 42 CYS B O 1
ATOM 1242 N N . PRO B 1 43 ? 2.316 0.059 2.971 1 95.19 43 PRO B N 1
ATOM 1243 C CA . PRO B 1 43 ? 3.746 0.053 3.293 1 95.19 43 PRO B CA 1
ATOM 1244 C C . PRO B 1 43 ? 4.391 1.43 3.143 1 95.19 43 PRO B C 1
ATOM 1246 O O . PRO B 1 43 ? 5.332 1.757 3.869 1 95.19 43 PRO B O 1
ATOM 1249 N N . TYR B 1 44 ? 3.93 2.211 2.205 1 97.44 44 TYR B N 1
ATOM 1250 C CA . TYR B 1 44 ? 4.441 3.568 2.07 1 97.44 44 TYR B CA 1
ATOM 1251 C C . TYR B 1 44 ? 4.078 4.414 3.285 1 97.44 44 TYR B C 1
ATOM 1253 O O . TYR B 1 44 ? 4.855 5.273 3.709 1 97.44 44 TYR B O 1
ATOM 1261 N N . CYS B 1 45 ? 2.887 4.195 3.764 1 98.5 45 CYS B N 1
ATOM 1262 C CA . CYS B 1 45 ? 2.48 4.852 5.004 1 98.5 45 CYS B CA 1
ATOM 1263 C C . CYS B 1 45 ? 3.393 4.449 6.156 1 98.5 45 CYS B C 1
ATOM 1265 O O . CYS B 1 45 ? 3.838 5.301 6.926 1 98.5 45 CYS B O 1
ATOM 1267 N N . ARG B 1 46 ? 3.648 3.213 6.305 1 97.56 46 ARG B N 1
ATOM 1268 C CA . ARG B 1 46 ? 4.555 2.742 7.348 1 97.56 46 ARG B CA 1
ATOM 1269 C C . ARG B 1 46 ? 5.93 3.381 7.207 1 97.56 46 ARG B C 1
ATOM 1271 O O . ARG B 1 46 ? 6.531 3.799 8.195 1 97.56 46 ARG B O 1
ATOM 1278 N N . ARG B 1 47 ? 6.434 3.406 6.02 1 97 47 ARG B N 1
ATOM 1279 C CA . ARG B 1 47 ? 7.734 4.016 5.758 1 97 47 ARG B CA 1
ATOM 1280 C C . ARG B 1 47 ? 7.758 5.469 6.223 1 97 47 ARG B C 1
ATOM 1282 O O . ARG B 1 47 ? 8.703 5.895 6.895 1 97 47 ARG B O 1
ATOM 1289 N N . ALA B 1 48 ? 6.789 6.191 5.84 1 98.38 48 ALA B N 1
ATOM 1290 C CA . ALA B 1 48 ? 6.691 7.598 6.234 1 98.38 48 ALA B CA 1
ATOM 1291 C C . ALA B 1 48 ? 6.641 7.734 7.754 1 98.38 48 ALA B C 1
ATOM 1293 O O . ALA B 1 48 ? 7.371 8.539 8.336 1 98.38 48 ALA B O 1
ATOM 1294 N N . LYS B 1 49 ? 5.773 6.965 8.359 1 98.5 49 LYS B N 1
ATOM 1295 C CA . LYS B 1 49 ? 5.641 7.016 9.812 1 98.5 49 LYS B CA 1
ATOM 1296 C C . LYS B 1 49 ? 6.953 6.652 10.5 1 98.5 49 LYS B C 1
ATOM 1298 O O . LYS B 1 49 ? 7.352 7.301 11.469 1 98.5 49 LYS B O 1
ATOM 1303 N N . ASN B 1 50 ? 7.617 5.621 10.047 1 98.31 50 ASN B N 1
ATOM 1304 C CA . ASN B 1 50 ? 8.891 5.215 10.633 1 98.31 50 ASN B CA 1
ATOM 1305 C C . ASN B 1 50 ? 9.93 6.332 10.547 1 98.31 50 ASN B C 1
ATOM 1307 O O . ASN B 1 50 ? 10.648 6.59 11.516 1 98.31 50 ASN B O 1
ATOM 1311 N N . LEU B 1 51 ? 10.016 6.938 9.414 1 97.56 51 LEU B N 1
ATOM 1312 C CA . LEU B 1 51 ? 10.961 8.039 9.25 1 97.56 51 LEU B CA 1
ATOM 1313 C C . LEU B 1 51 ? 10.641 9.18 10.203 1 97.56 51 LEU B C 1
ATOM 1315 O O . LEU B 1 51 ? 11.523 9.688 10.898 1 97.56 51 LEU B O 1
ATOM 1319 N N . LEU B 1 52 ? 9.398 9.594 10.273 1 97.12 52 LEU B N 1
ATOM 1320 C CA . LEU B 1 52 ? 8.984 10.695 11.133 1 97.12 52 LEU B CA 1
ATOM 1321 C C . LEU B 1 52 ? 9.258 10.367 12.602 1 97.12 52 LEU B C 1
ATOM 1323 O O . LEU B 1 52 ? 9.688 11.234 13.367 1 97.12 52 LEU B O 1
ATOM 1327 N N . ASN B 1 53 ? 9.039 9.109 12.977 1 95.94 53 ASN B N 1
ATOM 1328 C CA . ASN B 1 53 ? 9.258 8.672 14.352 1 95.94 53 ASN B CA 1
ATOM 1329 C C . ASN B 1 53 ? 10.742 8.625 14.695 1 95.94 53 ASN B C 1
ATOM 1331 O O . ASN B 1 53 ? 11.117 8.648 15.875 1 95.94 53 ASN B O 1
ATOM 1335 N N . SER B 1 54 ? 11.547 8.438 13.711 1 94.94 54 SER B N 1
ATOM 1336 C CA . SER B 1 54 ? 12.984 8.383 13.938 1 94.94 54 SER B CA 1
ATOM 1337 C C . SER B 1 54 ? 13.57 9.773 14.125 1 94.94 54 SER B C 1
ATOM 1339 O O . SER B 1 54 ? 14.711 9.922 14.57 1 94.94 54 SER B O 1
ATOM 1341 N N . LEU B 1 55 ? 12.781 10.742 13.797 1 90.44 55 LEU B N 1
ATOM 1342 C CA . LEU B 1 55 ? 13.242 12.125 13.891 1 90.44 55 LEU B CA 1
ATOM 1343 C C . LEU B 1 55 ? 12.992 12.688 15.281 1 90.44 55 LEU B C 1
ATOM 1345 O O . LEU B 1 55 ? 12.016 12.32 1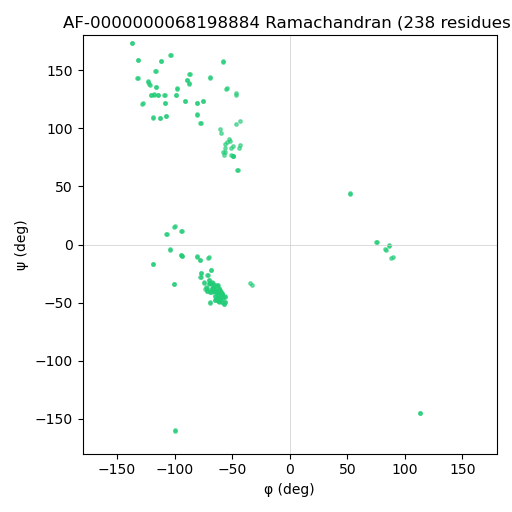5.938 1 90.44 55 LEU B O 1
ATOM 1349 N N . GLU B 1 56 ? 13.961 13.445 15.805 1 85.75 56 GLU B N 1
ATOM 1350 C CA . GLU B 1 56 ? 13.773 14.188 17.047 1 85.75 56 GLU B CA 1
ATOM 1351 C C . GLU B 1 56 ? 13.016 15.492 16.797 1 85.75 56 GLU B C 1
ATOM 1353 O O . GLU B 1 56 ? 13.539 16.406 16.156 1 85.75 56 GLU B O 1
ATOM 1358 N N . LEU B 1 57 ? 11.82 15.539 17.281 1 89.69 57 LEU B N 1
ATOM 1359 C CA . LEU B 1 57 ? 11.047 16.766 17.156 1 89.69 57 LEU B CA 1
ATOM 1360 C C . LEU B 1 57 ? 11.344 17.719 18.312 1 89.69 57 LEU B C 1
ATOM 1362 O O . LEU B 1 57 ? 11.656 17.281 19.422 1 89.69 57 LEU B O 1
ATOM 1366 N N . PRO B 1 58 ? 11.289 19.031 17.953 1 89.44 58 PRO B N 1
ATOM 1367 C CA . PRO B 1 58 ? 11.438 20 19.031 1 89.44 58 PRO B CA 1
ATOM 1368 C C . PRO B 1 58 ? 10.391 19.828 20.125 1 89.44 58 PRO B C 1
ATOM 1370 O O . PRO B 1 58 ? 9.336 19.234 19.906 1 89.44 58 PRO B O 1
ATOM 1373 N N . GLU B 1 59 ? 10.758 20.344 21.266 1 90.38 59 GLU B N 1
ATOM 1374 C CA . GLU B 1 59 ? 9.852 20.266 22.406 1 90.38 59 GLU B CA 1
ATOM 1375 C C . GLU B 1 59 ? 8.484 20.859 22.062 1 90.38 59 GLU B C 1
ATOM 1377 O O . GLU B 1 59 ? 8.406 21.906 21.438 1 90.38 59 GLU B O 1
ATOM 1382 N N . GLY B 1 60 ? 7.422 20.219 22.406 1 92.56 60 GLY B N 1
ATOM 1383 C CA . GLY B 1 60 ? 6.066 20.703 22.203 1 92.56 60 GLY B CA 1
ATOM 1384 C C . GLY B 1 60 ? 5.484 20.344 20.859 1 92.56 60 GLY B C 1
ATOM 1385 O O . GLY B 1 60 ? 4.297 20.547 20.609 1 92.56 60 GLY B O 1
ATOM 1386 N N . LYS B 1 61 ? 6.297 19.875 19.969 1 94.25 61 LYS B N 1
ATOM 1387 C CA . LYS B 1 61 ? 5.812 19.469 18.656 1 94.25 61 LYS B CA 1
ATOM 1388 C C . LYS B 1 61 ? 5.383 18 18.656 1 94.25 61 LYS B C 1
ATOM 1390 O O . LYS B 1 61 ? 5.992 17.172 19.344 1 94.25 61 LYS B O 1
ATOM 1395 N N . ASN B 1 62 ? 4.281 17.75 17.922 1 96.69 62 ASN B N 1
ATOM 1396 C CA . ASN B 1 62 ? 3.734 16.406 17.953 1 96.69 62 ASN B CA 1
ATOM 1397 C C . ASN B 1 62 ? 3.436 15.883 16.547 1 96.69 62 ASN B C 1
ATOM 1399 O O . ASN B 1 62 ? 3.354 16.672 15.602 1 96.69 62 ASN B O 1
ATOM 1403 N N . ILE B 1 63 ? 3.363 14.578 16.422 1 97.75 63 ILE B N 1
ATOM 1404 C CA . ILE B 1 63 ? 2.928 13.891 15.211 1 97.75 63 ILE B CA 1
ATOM 1405 C C . ILE B 1 63 ? 1.547 13.281 15.438 1 97.75 63 ILE B C 1
ATOM 1407 O O . ILE B 1 63 ? 1.335 12.547 16.406 1 97.75 63 ILE B O 1
ATOM 1411 N N . GLN B 1 64 ? 0.59 13.672 14.609 1 98.69 64 GLN B N 1
ATOM 1412 C CA . GLN B 1 64 ? -0.723 13.039 14.633 1 98.69 64 GLN B CA 1
ATOM 1413 C C . GLN B 1 64 ? -0.935 12.172 13.391 1 98.69 64 GLN B C 1
ATOM 1415 O O . GLN B 1 64 ? -0.707 12.625 12.266 1 98.69 64 GLN B O 1
ATOM 1420 N N . VAL B 1 65 ? -1.329 10.953 13.617 1 98.88 65 VAL B N 1
ATOM 1421 C CA . VAL B 1 65 ? -1.621 10.023 12.531 1 98.88 65 VAL B CA 1
ATOM 1422 C C . VAL B 1 65 ? -3.107 9.68 12.539 1 98.88 65 VAL B C 1
ATOM 1424 O O . VAL B 1 65 ? -3.67 9.344 13.586 1 98.88 65 VAL B O 1
ATOM 1427 N N . LEU B 1 66 ? -3.744 9.812 11.391 1 98.88 66 LEU B N 1
ATOM 1428 C CA . LEU B 1 66 ? -5.105 9.312 11.219 1 98.88 66 LEU B CA 1
ATOM 1429 C C . LEU B 1 66 ? -5.141 8.148 10.234 1 98.88 66 LEU B C 1
ATOM 1431 O O . LEU B 1 66 ? -4.938 8.336 9.031 1 98.88 66 LEU B O 1
ATOM 1435 N N . GLU B 1 67 ? -5.383 6.988 10.844 1 98.75 67 GLU B N 1
ATOM 1436 C CA . GLU B 1 67 ? -5.574 5.82 9.992 1 98.75 67 GLU B CA 1
ATOM 1437 C C . GLU B 1 67 ? -6.969 5.809 9.375 1 98.75 67 GLU B C 1
ATOM 1439 O O . GLU B 1 67 ? -7.93 5.363 10 1 98.75 67 GLU B O 1
ATOM 1444 N N . LEU B 1 68 ? -7.055 6.141 8.086 1 98.62 68 LEU B N 1
ATOM 1445 C CA . LEU B 1 68 ? -8.344 6.391 7.449 1 98.62 68 LEU B CA 1
ATOM 1446 C C . LEU B 1 68 ? -9.133 5.094 7.301 1 98.62 68 LEU B C 1
ATOM 1448 O O . LEU B 1 68 ? -10.359 5.098 7.387 1 98.62 68 LEU B O 1
ATOM 1452 N N . ASP B 1 69 ? -8.391 3.98 7.074 1 96.06 69 ASP B N 1
ATOM 1453 C CA . ASP B 1 69 ? -9.047 2.695 6.859 1 96.06 69 ASP B CA 1
ATOM 1454 C C . ASP B 1 69 ? -9.68 2.178 8.148 1 96.06 69 ASP B C 1
ATOM 1456 O O . ASP B 1 69 ? -10.508 1.26 8.117 1 96.06 69 ASP B O 1
ATOM 1460 N N . LEU B 1 70 ? -9.398 2.779 9.297 1 98 70 LEU B N 1
ATOM 1461 C CA . LEU B 1 70 ? -9.914 2.34 10.586 1 98 70 LEU B CA 1
ATOM 1462 C C . LEU B 1 70 ? -10.977 3.309 11.109 1 98 70 LEU B C 1
ATOM 1464 O O . LEU B 1 70 ? -11.383 3.223 12.273 1 98 70 LEU B O 1
ATOM 1468 N N . ARG B 1 71 ? -11.375 4.23 10.25 1 97.62 71 ARG B N 1
ATOM 1469 C CA . ARG B 1 71 ? -12.391 5.211 10.609 1 97.62 71 ARG B CA 1
ATOM 1470 C C . ARG B 1 71 ? -13.633 5.055 9.742 1 97.62 71 ARG B C 1
ATOM 1472 O O . ARG B 1 71 ? -13.531 4.781 8.539 1 97.62 71 ARG B O 1
ATOM 1479 N N . ASP B 1 72 ? -14.781 5.379 10.312 1 97.06 72 ASP B N 1
ATOM 1480 C CA . ASP B 1 72 ? -16.031 5.355 9.562 1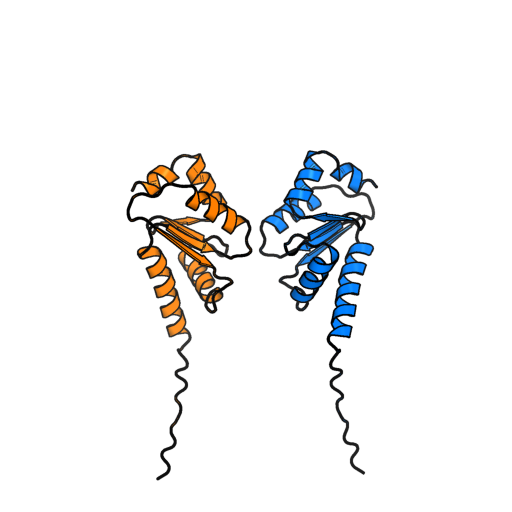 97.06 72 ASP B CA 1
ATOM 1481 C C . ASP B 1 72 ? -16.078 6.48 8.531 1 97.06 72 ASP B C 1
ATOM 1483 O O . ASP B 1 72 ? -16.703 6.344 7.48 1 97.06 72 ASP B O 1
ATOM 1487 N N . ASP B 1 73 ? -15.406 7.586 8.852 1 97.62 73 ASP B N 1
ATOM 1488 C CA . ASP B 1 73 ? -15.438 8.75 7.965 1 97.62 73 ASP B CA 1
ATOM 1489 C C . ASP B 1 73 ? -14.18 8.828 7.105 1 97.62 73 ASP B C 1
ATOM 1491 O O . ASP B 1 73 ? -13.859 9.883 6.566 1 97.62 73 ASP B O 1
ATOM 1495 N N . GLY B 1 74 ? -13.445 7.727 7.043 1 98.12 74 GLY B N 1
ATOM 1496 C CA . GLY B 1 74 ? -12.18 7.695 6.32 1 98.12 74 GLY B CA 1
ATOM 1497 C C . GLY B 1 74 ? -12.312 8.109 4.867 1 98.12 74 GLY B C 1
ATOM 1498 O O . GLY B 1 74 ? -11.508 8.883 4.355 1 98.12 74 GLY B O 1
ATOM 1499 N N . SER B 1 75 ? -13.359 7.582 4.18 1 97 75 SER B N 1
ATOM 1500 C CA . SER B 1 75 ? -13.562 7.879 2.764 1 97 75 SER B CA 1
ATOM 1501 C C . SER B 1 75 ? -13.906 9.344 2.551 1 97 75 SER B C 1
ATOM 1503 O O . SER B 1 75 ? -13.477 9.961 1.571 1 97 75 SER B O 1
ATOM 1505 N N . GLN B 1 76 ? -14.68 9.922 3.438 1 98.12 76 GLN B N 1
ATOM 1506 C CA . GLN B 1 76 ? -15.023 11.336 3.346 1 98.12 76 GLN B CA 1
ATOM 1507 C C . GLN B 1 76 ? -13.797 12.219 3.578 1 98.12 76 GLN B C 1
ATOM 1509 O O . GLN B 1 76 ? -13.617 13.227 2.896 1 98.12 76 GLN B O 1
ATOM 1514 N N . ILE B 1 77 ? -12.969 11.781 4.504 1 98.62 77 ILE B N 1
ATOM 1515 C CA . ILE B 1 77 ? -11.727 12.508 4.762 1 98.62 77 ILE B CA 1
ATOM 1516 C C . ILE B 1 77 ? -10.844 12.484 3.516 1 98.62 77 ILE B C 1
ATOM 1518 O O . ILE B 1 77 ? -10.336 13.523 3.092 1 98.62 77 ILE B O 1
ATOM 1522 N N . GLN B 1 78 ? -10.75 11.352 2.969 1 98 78 GLN B N 1
ATOM 1523 C CA . GLN B 1 78 ? -9.922 11.203 1.775 1 98 78 GLN B CA 1
ATOM 1524 C C . GLN B 1 78 ? -10.453 12.062 0.63 1 98 78 GLN B C 1
ATOM 1526 O O . GLN B 1 78 ? -9.672 12.672 -0.106 1 98 78 GLN B O 1
ATOM 1531 N N . SER B 1 79 ? -11.758 12.117 0.443 1 98.06 79 SER B N 1
ATOM 1532 C CA . SER B 1 79 ? -12.359 12.953 -0.588 1 98.06 79 SER B CA 1
ATOM 1533 C C . SER B 1 79 ? -12.047 14.43 -0.361 1 98.06 79 SER B C 1
ATOM 1535 O O . SER B 1 79 ? -11.727 15.156 -1.305 1 98.06 79 SER B O 1
ATOM 1537 N N . TYR B 1 80 ? -12.18 14.836 0.891 1 98.69 80 TYR B N 1
ATOM 1538 C CA . TYR B 1 80 ? -11.875 16.219 1.199 1 98.69 80 TYR B CA 1
ATOM 1539 C C . TYR B 1 80 ? -10.398 16.531 0.958 1 98.69 80 TYR B C 1
ATOM 1541 O O . TYR B 1 80 ? -10.055 17.578 0.416 1 98.69 80 TYR B O 1
ATOM 1549 N N . LEU B 1 81 ? -9.453 15.578 1.32 1 98.75 81 LEU B N 1
ATOM 1550 C CA . LEU B 1 81 ? -8.023 15.75 1.081 1 98.75 81 LEU B CA 1
ATOM 1551 C C . LEU B 1 81 ? -7.738 15.898 -0.41 1 98.75 81 LEU B C 1
ATOM 1553 O O . LEU B 1 81 ? -6.887 16.703 -0.808 1 98.75 81 LEU B O 1
ATOM 1557 N N . ALA B 1 82 ? -8.453 15.102 -1.207 1 98.56 82 ALA B N 1
ATOM 1558 C CA . ALA B 1 82 ? -8.289 15.18 -2.656 1 98.56 82 ALA B CA 1
ATOM 1559 C C . ALA B 1 82 ? -8.617 16.578 -3.168 1 98.56 82 ALA B C 1
ATOM 1561 O O . ALA B 1 82 ? -7.91 17.125 -4.02 1 98.56 82 ALA B O 1
ATOM 1562 N N . ARG B 1 83 ? -9.664 17.109 -2.633 1 98.12 83 ARG B N 1
ATOM 1563 C CA . ARG B 1 83 ? -10.047 18.453 -3.027 1 98.12 83 ARG B CA 1
ATOM 1564 C C . ARG B 1 83 ? -9.039 19.484 -2.516 1 98.12 83 ARG B C 1
ATOM 1566 O O . ARG B 1 83 ? -8.672 20.422 -3.234 1 98.12 83 ARG B O 1
ATOM 1573 N N . LYS B 1 84 ? -8.602 19.328 -1.366 1 98.31 84 LYS B N 1
ATOM 1574 C CA . LYS B 1 84 ? -7.742 20.297 -0.686 1 98.31 84 LYS B CA 1
ATOM 1575 C C . LYS B 1 84 ? -6.336 20.297 -1.281 1 98.31 84 LYS B C 1
ATOM 1577 O O . LYS B 1 84 ? -5.715 21.359 -1.411 1 98.31 84 LYS B O 1
ATOM 1582 N N . THR B 1 85 ? -5.777 19.141 -1.628 1 98.69 85 THR B N 1
ATOM 1583 C CA . THR B 1 85 ? -4.359 19.047 -1.956 1 98.69 85 THR B CA 1
ATOM 1584 C C . THR B 1 85 ? -4.172 18.578 -3.393 1 98.69 85 THR B C 1
ATOM 1586 O O . THR B 1 85 ? -3.072 18.672 -3.943 1 98.69 85 THR B O 1
ATOM 1589 N N . GLY B 1 86 ? -5.227 18 -4.016 1 98.38 86 GLY B N 1
ATOM 1590 C CA . GLY B 1 86 ? -5.102 17.391 -5.328 1 98.38 86 GLY B CA 1
ATOM 1591 C C . GLY B 1 86 ? -4.574 15.969 -5.273 1 98.38 86 GLY B C 1
ATOM 1592 O O . GLY B 1 86 ? -4.484 15.297 -6.301 1 98.38 86 GLY B O 1
ATOM 1593 N N . GLN B 1 87 ? -4.23 15.516 -4.117 1 98.12 87 GLN B N 1
ATOM 1594 C CA . GLN B 1 87 ? -3.674 14.172 -3.945 1 98.12 87 GLN B CA 1
ATOM 1595 C C . GLN B 1 87 ? -4.742 13.195 -3.475 1 98.12 87 GLN B C 1
ATOM 1597 O O . GLN B 1 87 ? -5.41 13.43 -2.467 1 98.12 87 GLN B O 1
ATOM 1602 N N . THR B 1 88 ? -4.867 12.094 -4.133 1 96.75 88 THR B N 1
ATOM 1603 C CA . THR B 1 88 ? -5.887 11.094 -3.822 1 96.75 88 THR B CA 1
ATOM 1604 C C . THR B 1 88 ? -5.273 9.906 -3.09 1 96.75 88 THR B C 1
ATOM 1606 O O . THR B 1 88 ? -5.992 9 -2.66 1 96.75 88 THR B O 1
ATOM 1609 N N . THR B 1 89 ? -3.92 9.844 -2.891 1 96.31 89 THR B N 1
ATOM 1610 C CA . THR B 1 89 ? -3.199 8.711 -2.324 1 96.31 89 THR B CA 1
ATOM 1611 C C . THR B 1 89 ? -2.807 8.992 -0.876 1 96.31 89 THR B C 1
ATOM 1613 O O . THR B 1 89 ? -2.986 10.109 -0.382 1 96.31 89 THR B O 1
ATOM 1616 N N . VAL B 1 90 ? -2.467 7.965 -0.16 1 98 90 VAL B N 1
ATOM 1617 C CA . VAL B 1 90 ? -1.831 8.055 1.15 1 98 90 VAL B CA 1
ATOM 1618 C C . VAL B 1 90 ? -0.396 7.535 1.063 1 98 90 VAL B C 1
ATOM 1620 O O . VAL B 1 90 ? -0.043 6.816 0.128 1 98 90 VAL B O 1
ATOM 1623 N N . PRO B 1 91 ? 0.321 7.941 1.944 1 98.62 91 PRO B N 1
ATOM 1624 C CA . PRO B 1 91 ? 0.076 8.945 2.984 1 98.62 91 PRO B CA 1
ATOM 1625 C C . PRO B 1 91 ? -0.03 10.359 2.426 1 98.62 91 PRO B C 1
ATOM 1627 O O . PRO B 1 91 ? 0.576 10.672 1.396 1 98.62 91 PRO B O 1
ATOM 1630 N N . ASN B 1 92 ? -0.858 11.125 2.98 1 98.88 92 ASN B N 1
ATOM 1631 C CA . ASN B 1 92 ? -0.96 12.562 2.762 1 98.88 92 ASN B CA 1
ATOM 1632 C C . ASN B 1 92 ? -0.446 13.352 3.963 1 98.88 92 ASN B C 1
ATOM 1634 O O . ASN B 1 92 ? -1.087 13.375 5.016 1 98.88 92 ASN B O 1
ATOM 1638 N N . ILE B 1 93 ? 0.676 14.031 3.82 1 98.88 93 ILE B N 1
ATOM 1639 C CA . ILE B 1 93 ? 1.447 14.492 4.969 1 98.88 93 ILE B CA 1
ATOM 1640 C C . ILE B 1 93 ? 1.476 16.016 5 1 98.88 93 ILE B C 1
ATOM 1642 O O . ILE B 1 93 ? 1.671 16.656 3.963 1 98.88 93 ILE B O 1
ATOM 1646 N N . PHE B 1 94 ? 1.278 16.547 6.145 1 98.62 94 PHE B N 1
ATOM 1647 C CA . PHE B 1 94 ? 1.419 17.969 6.422 1 98.62 94 PHE B CA 1
ATOM 1648 C C . PHE B 1 94 ? 2.441 18.203 7.527 1 98.62 94 PHE B C 1
ATOM 1650 O O . PHE B 1 94 ? 2.469 17.484 8.523 1 98.62 94 PHE B O 1
ATOM 1657 N N . ILE B 1 95 ? 3.309 19.203 7.398 1 97.31 95 ILE B N 1
ATOM 1658 C CA . ILE B 1 95 ? 4.23 19.672 8.422 1 97.31 95 ILE B CA 1
ATOM 1659 C C . ILE B 1 95 ? 4.082 21.172 8.602 1 97.31 95 ILE B C 1
ATOM 1661 O O . ILE B 1 95 ? 4.238 21.938 7.641 1 97.31 95 ILE B O 1
ATOM 1665 N N . ASN B 1 96 ? 3.727 21.547 9.867 1 95.62 96 ASN B N 1
ATOM 1666 C CA . ASN B 1 96 ? 3.502 22.953 10.141 1 95.62 96 ASN B CA 1
ATOM 1667 C C . ASN B 1 96 ? 2.512 23.578 9.156 1 95.62 96 ASN B C 1
ATOM 1669 O O . ASN B 1 96 ? 2.787 24.625 8.57 1 95.62 96 ASN B O 1
ATOM 1673 N N . ARG B 1 97 ? 1.397 22.891 8.836 1 97 97 ARG B N 1
ATOM 1674 C CA . ARG B 1 97 ? 0.242 23.312 8.047 1 97 97 ARG B CA 1
ATOM 1675 C C . ARG B 1 97 ? 0.572 23.328 6.559 1 97 97 ARG B C 1
ATOM 1677 O O . ARG B 1 97 ? -0.289 23.625 5.73 1 97 97 ARG B O 1
ATOM 1684 N N . GLU B 1 98 ? 1.761 22.938 6.215 1 96.75 98 GLU B N 1
ATOM 1685 C CA . GLU B 1 98 ? 2.162 22.859 4.812 1 96.75 98 GLU B CA 1
ATOM 1686 C C . GLU B 1 98 ? 2.035 21.438 4.277 1 96.75 98 GLU B C 1
ATOM 1688 O O . GLU B 1 98 ? 2.51 20.484 4.906 1 96.75 98 GLU B O 1
ATOM 1693 N N . HIS B 1 99 ? 1.458 21.359 3.102 1 98.62 99 HIS B N 1
ATOM 1694 C CA . HIS B 1 99 ? 1.35 20.062 2.443 1 98.62 99 HIS B CA 1
ATOM 1695 C C . HIS B 1 99 ? 2.688 19.625 1.854 1 98.62 99 HIS B C 1
ATOM 1697 O O . HIS B 1 99 ? 3.238 20.312 0.988 1 98.62 99 HIS B O 1
ATOM 1703 N N . ILE B 1 100 ? 3.182 18.422 2.264 1 97.88 100 ILE B N 1
ATOM 1704 C CA . ILE B 1 100 ? 4.488 17.922 1.842 1 97.88 100 ILE B CA 1
ATOM 1705 C C . ILE B 1 100 ? 4.312 16.906 0.725 1 97.88 100 ILE B C 1
ATOM 1707 O O . ILE B 1 100 ? 5.203 16.734 -0.115 1 97.88 100 ILE B O 1
ATOM 1711 N N . GLY B 1 101 ? 3.225 16.156 0.799 1 98.38 101 GLY B N 1
ATOM 1712 C CA . GLY B 1 101 ? 3.004 15.07 -0.138 1 98.38 101 GLY B CA 1
ATOM 1713 C C . GLY B 1 101 ? 3.039 13.703 0.517 1 98.38 101 GLY B C 1
ATOM 1714 O O . GLY B 1 101 ? 2.529 13.523 1.625 1 98.38 101 GLY B O 1
ATOM 1715 N N . GLY B 1 102 ? 3.561 12.781 -0.241 1 98.19 102 GLY B N 1
ATOM 1716 C CA . GLY B 1 102 ? 3.574 11.406 0.235 1 98.19 102 GLY B CA 1
ATOM 1717 C C . GLY B 1 102 ? 4.91 10.992 0.823 1 98.19 102 GLY B C 1
ATOM 1718 O O . GLY B 1 102 ? 5.711 11.836 1.221 1 98.19 102 GLY B O 1
ATOM 1719 N N . SER B 1 103 ? 5.086 9.648 0.875 1 98.31 103 SER B N 1
ATOM 1720 C CA . SER B 1 103 ? 6.277 9.062 1.486 1 98.31 103 SER B CA 1
ATOM 1721 C C . SER B 1 103 ? 7.535 9.43 0.711 1 98.31 103 SER B C 1
ATOM 1723 O O . SER B 1 103 ? 8.547 9.82 1.305 1 98.31 103 SER B O 1
ATOM 1725 N N . ASP B 1 104 ? 7.449 9.344 -0.622 1 97 104 ASP B N 1
ATOM 1726 C CA . ASP B 1 104 ? 8.617 9.688 -1.433 1 97 104 ASP B CA 1
ATOM 1727 C C . ASP B 1 104 ? 9.008 11.148 -1.241 1 97 104 ASP B C 1
ATOM 1729 O O . ASP B 1 104 ? 10.195 11.469 -1.138 1 97 104 ASP B O 1
ATOM 1733 N N . ASP B 1 105 ? 8.031 12.031 -1.227 1 98.12 105 ASP B N 1
ATOM 1734 C CA . ASP B 1 105 ? 8.297 13.445 -0.998 1 98.12 105 ASP B CA 1
ATOM 1735 C C . ASP B 1 105 ? 8.984 13.664 0.35 1 98.12 105 ASP B C 1
ATOM 1737 O O . ASP B 1 105 ? 9.938 14.438 0.448 1 98.12 105 ASP B O 1
ATOM 1741 N N . LEU B 1 106 ? 8.508 13.016 1.356 1 98.12 106 LEU B N 1
ATOM 1742 C CA . LEU B 1 106 ? 9.07 13.125 2.695 1 98.12 106 LEU B CA 1
ATOM 1743 C C . LEU B 1 106 ? 10.523 12.656 2.715 1 98.12 106 LEU B C 1
ATOM 1745 O O . LEU B 1 106 ? 11.391 13.328 3.266 1 98.12 106 LEU B O 1
ATOM 1749 N N . VAL B 1 107 ? 10.781 11.523 2.148 1 97.56 107 VAL B N 1
ATOM 1750 C CA . VAL B 1 107 ? 12.117 10.945 2.117 1 97.56 107 VAL B CA 1
ATOM 1751 C C . VAL B 1 107 ? 13.062 11.867 1.356 1 97.56 107 VAL B C 1
ATOM 1753 O O . VAL B 1 107 ? 14.203 12.094 1.783 1 97.56 107 VAL B O 1
ATOM 1756 N N . ASP B 1 108 ? 12.578 12.406 0.272 1 97.81 108 ASP B N 1
ATOM 1757 C CA . ASP B 1 108 ? 13.398 13.328 -0.512 1 97.81 108 ASP B CA 1
ATOM 1758 C C . ASP B 1 108 ? 13.734 14.578 0.293 1 97.81 108 ASP B C 1
ATOM 1760 O O . ASP B 1 108 ? 14.859 15.078 0.23 1 97.81 108 ASP B O 1
ATOM 1764 N N . LEU B 1 109 ? 12.766 15.055 0.96 1 97.06 109 LEU B N 1
ATOM 1765 C CA . LEU B 1 109 ? 12.992 16.203 1.832 1 97.06 109 LEU B CA 1
ATOM 1766 C C . LEU B 1 109 ? 14.039 15.875 2.895 1 97.06 109 LEU B C 1
ATOM 1768 O O . LEU B 1 109 ? 14.883 16.719 3.213 1 97.06 109 LEU B O 1
ATOM 1772 N N . HIS B 1 110 ? 14.031 14.758 3.473 1 96.62 110 HIS B N 1
ATOM 1773 C CA . HIS B 1 110 ? 14.984 14.328 4.484 1 96.62 110 HIS B CA 1
ATOM 1774 C C . HIS B 1 110 ? 16.391 14.219 3.91 1 96.62 110 HIS B C 1
ATOM 1776 O O . HIS B 1 110 ? 17.344 14.75 4.488 1 96.62 110 HIS B O 1
ATOM 1782 N N . LYS B 1 111 ? 16.484 13.586 2.779 1 96.44 111 LYS B N 1
ATOM 1783 C CA . LYS B 1 111 ? 17.781 13.367 2.139 1 96.44 111 LYS B CA 1
ATOM 1784 C C . LYS B 1 111 ? 18.438 14.688 1.764 1 96.44 111 LYS B C 1
ATOM 1786 O O . LYS B 1 111 ? 19.672 14.82 1.832 1 96.44 111 LYS B O 1
ATOM 1791 N N . SER B 1 112 ? 17.656 15.633 1.379 1 96.12 112 SER B N 1
ATOM 1792 C CA . SER B 1 112 ? 18.172 16.922 0.919 1 96.12 112 SER B CA 1
ATOM 1793 C C . SER B 1 112 ? 18.531 17.828 2.094 1 96.12 112 SER B C 1
ATOM 1795 O O . SER B 1 112 ? 19.094 18.906 1.903 1 96.12 112 SER B O 1
ATOM 1797 N N . GLY B 1 113 ? 18.141 17.438 3.307 1 93.44 113 GLY B N 1
ATOM 1798 C CA . GLY B 1 113 ? 18.406 18.234 4.484 1 93.44 113 GLY B CA 1
ATOM 1799 C C . GLY B 1 113 ? 17.359 19.297 4.746 1 93.44 113 GLY B C 1
ATOM 1800 O O . GLY B 1 113 ? 17.406 19.984 5.766 1 93.44 113 GLY B O 1
ATOM 1801 N N . LYS B 1 114 ? 16.375 19.391 3.912 1 93.88 114 LYS B N 1
ATOM 1802 C CA . LYS B 1 114 ? 15.336 20.422 4.023 1 93.88 114 LYS B CA 1
ATOM 1803 C C . LYS B 1 114 ? 14.328 20.062 5.117 1 93.88 114 LYS B C 1
ATOM 1805 O O . LYS B 1 114 ? 13.664 20.953 5.664 1 93.88 114 LYS B O 1
ATOM 1810 N N . LEU B 1 115 ? 14.148 18.812 5.387 1 92.69 115 LEU B N 1
ATOM 1811 C CA . LEU B 1 115 ? 13.211 18.391 6.422 1 92.69 115 LEU B CA 1
ATOM 1812 C C . LEU B 1 115 ? 13.625 18.922 7.785 1 92.69 115 LEU B C 1
ATOM 1814 O O . LEU B 1 115 ? 12.781 19.375 8.562 1 92.69 115 LEU B O 1
ATOM 1818 N N . VAL B 1 116 ? 14.906 18.859 8.055 1 85.5 116 VAL B N 1
ATOM 1819 C CA . VAL B 1 116 ? 15.438 19.344 9.32 1 85.5 116 VAL B CA 1
ATOM 1820 C C . VAL B 1 116 ? 15.133 20.828 9.477 1 85.5 116 VAL B C 1
ATOM 1822 O O . VAL B 1 116 ? 14.773 21.297 10.562 1 85.5 116 VAL B O 1
ATOM 1825 N N . LYS B 1 117 ? 15.273 21.531 8.383 1 86.94 117 LYS B N 1
ATOM 1826 C CA . LYS B 1 117 ? 14.969 22.953 8.406 1 86.94 117 LYS B CA 1
ATOM 1827 C C . LYS B 1 117 ? 13.492 23.203 8.695 1 86.94 117 LYS B C 1
ATOM 1829 O O . LYS B 1 117 ? 13.148 24.109 9.469 1 86.94 117 LYS B O 1
ATOM 1834 N N . LEU B 1 118 ? 12.656 22.391 8.109 1 88.44 118 LEU B N 1
ATOM 1835 C CA . LEU B 1 118 ? 11.219 22.516 8.281 1 88.44 118 LEU B CA 1
ATOM 1836 C C . LEU B 1 118 ? 10.812 22.188 9.719 1 88.44 118 LEU B C 1
ATOM 1838 O O . LEU B 1 118 ? 9.914 22.828 10.273 1 88.44 118 LEU B O 1
ATOM 1842 N N . LEU B 1 119 ? 11.484 21.281 10.352 1 87.06 119 LEU B N 1
ATOM 1843 C CA . LEU B 1 119 ? 11.133 20.844 11.695 1 87.06 119 LEU B CA 1
ATOM 1844 C C . LEU B 1 119 ? 11.594 21.875 12.734 1 87.06 119 LEU B C 1
ATOM 1846 O O . LEU B 1 119 ? 11.062 21.906 13.844 1 87.06 119 LEU B O 1
ATOM 1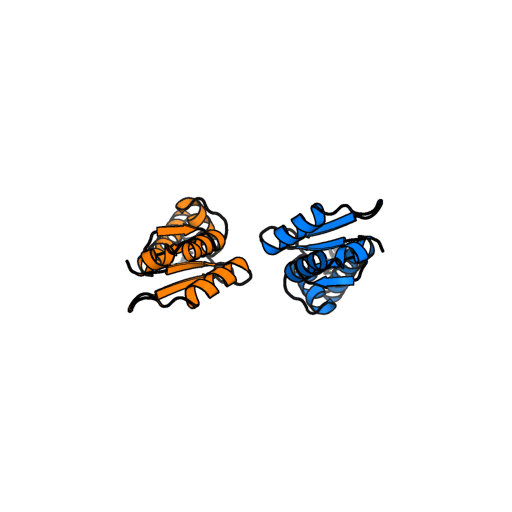850 N N . ASN B 1 120 ? 12.602 22.641 12.375 1 81.94 120 ASN B N 1
ATOM 1851 C CA . ASN B 1 120 ? 13.156 23.609 13.32 1 81.94 120 ASN B CA 1
ATOM 1852 C C . ASN B 1 120 ? 12.516 24.984 13.148 1 81.94 120 ASN B C 1
ATOM 1854 O O . ASN B 1 120 ? 12.977 25.969 13.734 1 81.94 120 ASN B O 1
ATOM 1858 N N . GLN B 1 121 ? 11.516 24.984 12.422 1 74.12 121 GLN B N 1
ATOM 1859 C CA . GLN B 1 121 ? 10.82 26.266 12.266 1 74.12 121 GLN B CA 1
ATOM 1860 C C . GLN B 1 121 ? 9.891 26.531 13.438 1 74.12 121 GLN B C 1
ATOM 1862 O O . GLN B 1 121 ? 9.359 25.594 14.039 1 74.12 121 GLN B O 1
#

Solvent-accessible surface area (backbone atoms only — not comparable to full-atom values): 13820 Å² total; per-residue (Å²): 136,82,82,76,79,74,77,75,74,79,71,75,50,73,70,53,53,52,50,51,42,52,49,50,54,51,47,49,34,69,75,23,40,27,24,35,39,29,37,87,83,40,66,54,25,50,52,40,52,52,54,60,68,70,49,87,67,52,89,93,55,46,78,43,76,44,46,30,78,82,42,94,58,20,67,58,44,46,54,49,41,25,70,74,71,68,46,81,64,68,22,42,29,30,51,72,68,36,81,63,41,36,36,68,46,49,51,50,31,49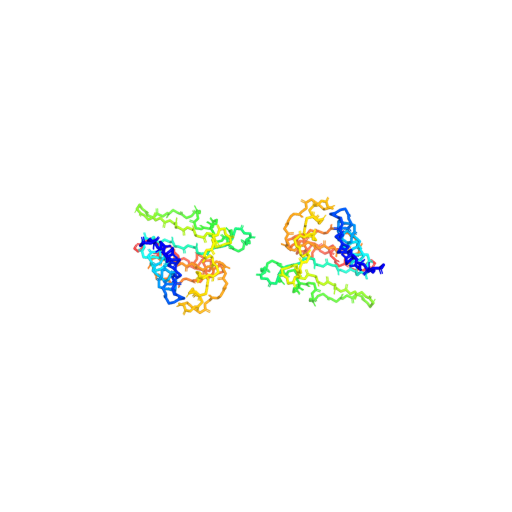,75,71,51,51,40,62,56,61,60,70,101,136,82,82,75,79,75,77,74,76,79,69,73,50,73,70,51,52,51,48,53,42,52,49,52,54,50,48,49,35,69,74,24,40,26,27,33,40,30,36,88,82,38,65,54,25,49,51,38,50,52,54,60,67,71,48,86,67,50,88,93,55,46,80,43,75,44,48,30,79,80,41,94,59,21,66,59,44,47,54,48,42,24,70,75,71,69,45,82,63,69,22,42,30,30,50,72,67,37,81,63,41,34,36,68,46,49,51,51,32,48,75,71,50,51,40,61,56,61,62,71,101

Nearest PDB structures (foldseek):
  3c1s-assembly1_A  TM=9.163E-01  e=8.250E-11  Saccharomyces cerevisiae
  2jac-assembly1_A  TM=9.160E-01  e=8.784E-11  Saccharomyces cerevisiae
  2jad-assembly1_A  TM=9.083E-01  e=1.645E-10  Aequorea victoria
  3ctg-assembly1_A  TM=9.036E-01  e=3.282E-10  Saccharomyces cerevisiae
  3d5j-assembly2_B  TM=8.909E-01  e=1.787E-09  Saccharomyces cerevisiae

Organism: Serendipita indica (strain DSM 11827) (NCBI:txid1109443)

pLDDT: mean 89.53, std 17.32, range [32.72, 98.94]